Protein AF-A0A955L8D5-F1 (afdb_monomer_lite)

InterPro domains:
  IPR012548 Microtubule-associated tyrosine carboxypeptidase [PF08014] (34-236)
  IPR012548 Microtubule-associated tyrosine carboxypeptidase [PTHR31817] (25-237)

Structure (mmCIF, N/CA/C/O backbone):
data_AF-A0A955L8D5-F1
#
_entry.id   AF-A0A955L8D5-F1
#
loop_
_atom_site.group_PDB
_atom_site.id
_atom_site.type_symbol
_atom_site.label_atom_id
_atom_site.label_alt_id
_atom_site.label_comp_id
_atom_site.label_asym_id
_atom_site.label_entity_id
_atom_site.label_seq_id
_atom_site.pdbx_PDB_ins_code
_atom_site.Cartn_x
_atom_site.Cartn_y
_atom_site.Cartn_z
_atom_site.occupancy
_atom_site.B_iso_or_equiv
_atom_site.auth_seq_id
_atom_site.auth_comp_id
_atom_site.auth_asym_id
_atom_site.auth_atom_id
_atom_site.pdbx_PDB_model_num
ATOM 1 N N . MET A 1 1 ? -23.755 -0.326 21.107 1.00 51.47 1 MET A N 1
ATOM 2 C CA . MET A 1 1 ? -22.692 0.567 20.597 1.00 51.47 1 MET A CA 1
ATOM 3 C C . MET A 1 1 ? -23.188 1.268 19.348 1.00 51.47 1 MET A C 1
ATOM 5 O O . MET A 1 1 ? -23.697 0.571 18.474 1.00 51.47 1 MET A O 1
ATOM 9 N N . SER A 1 2 ? -23.117 2.599 19.272 1.00 55.75 2 SER A N 1
ATOM 10 C CA . SER A 1 2 ? -23.604 3.336 18.099 1.00 55.75 2 SER A CA 1
ATOM 11 C C . SER A 1 2 ? -22.662 3.147 16.901 1.00 55.75 2 SER A C 1
ATOM 13 O O . SER A 1 2 ? -21.457 2.950 17.061 1.00 55.75 2 SER A O 1
ATOM 15 N N . LEU A 1 3 ? -23.219 3.197 15.685 1.00 63.03 3 LEU A N 1
ATOM 16 C CA . LEU A 1 3 ? -22.464 3.254 14.419 1.00 63.03 3 LEU A CA 1
ATOM 17 C C . LEU A 1 3 ? -21.416 4.388 14.417 1.00 63.03 3 LEU A C 1
ATOM 19 O O . LEU A 1 3 ? -20.414 4.323 13.707 1.00 63.03 3 LEU A O 1
ATOM 23 N N . GLU A 1 4 ? -21.668 5.425 15.212 1.00 61.97 4 GLU A N 1
ATOM 24 C CA . GLU A 1 4 ? -20.881 6.652 15.290 1.00 61.97 4 GLU A CA 1
ATOM 25 C C . GLU A 1 4 ? -19.452 6.400 15.789 1.00 61.97 4 GLU A C 1
ATOM 27 O O . GLU A 1 4 ? -18.515 6.944 15.211 1.00 61.97 4 GLU A O 1
ATOM 32 N N . ASN A 1 5 ? -19.257 5.506 16.771 1.00 70.25 5 ASN A N 1
ATOM 33 C CA . ASN A 1 5 ? -17.920 5.197 17.303 1.00 70.25 5 ASN A CA 1
ATOM 34 C C . ASN A 1 5 ? -17.015 4.510 16.269 1.00 70.25 5 ASN A C 1
ATOM 36 O O . ASN A 1 5 ? -15.814 4.746 16.234 1.00 70.25 5 ASN A O 1
ATOM 40 N N . VAL A 1 6 ? -17.582 3.668 15.403 1.00 85.25 6 VAL A N 1
ATOM 41 C CA . VAL A 1 6 ? -16.821 3.022 14.320 1.00 85.25 6 VAL A CA 1
ATOM 42 C C . VAL A 1 6 ? -16.490 4.040 13.230 1.00 85.25 6 VAL A C 1
ATOM 44 O O . VAL A 1 6 ? -15.365 4.084 12.739 1.00 85.25 6 VAL A O 1
ATOM 47 N N . THR A 1 7 ? -17.437 4.928 12.923 1.00 86.62 7 THR A N 1
ATOM 48 C CA . THR A 1 7 ? -17.266 5.979 11.910 1.00 86.62 7 THR A CA 1
ATOM 49 C C . THR A 1 7 ? -16.129 6.945 12.269 1.00 86.62 7 THR A C 1
ATOM 51 O O . THR A 1 7 ? -15.385 7.383 11.385 1.00 86.62 7 THR A O 1
ATOM 54 N N . SER A 1 8 ? -15.940 7.260 13.559 1.00 90.56 8 SER A N 1
ATOM 55 C CA . SER A 1 8 ? -14.819 8.100 14.002 1.00 90.56 8 SER A CA 1
ATOM 56 C C . SER A 1 8 ? -13.464 7.407 13.842 1.00 90.56 8 SER A C 1
ATOM 58 O O . SER A 1 8 ? -12.510 8.048 13.397 1.00 90.56 8 SER A O 1
ATOM 60 N N . ILE A 1 9 ? -13.377 6.106 14.147 1.00 93.56 9 ILE A N 1
ATOM 61 C CA . ILE A 1 9 ? -12.150 5.313 13.950 1.00 93.56 9 ILE A CA 1
ATOM 62 C C . ILE A 1 9 ? -11.821 5.216 12.455 1.00 93.56 9 ILE A C 1
ATOM 64 O O . ILE A 1 9 ? -10.681 5.436 12.050 1.00 93.56 9 ILE A O 1
ATOM 68 N N . ASP A 1 10 ? -12.828 4.954 11.624 1.00 92.06 10 ASP A N 1
ATOM 69 C CA . ASP A 1 10 ? -12.686 4.872 10.170 1.00 92.06 10 ASP A CA 1
ATOM 70 C C . ASP A 1 10 ? -12.177 6.188 9.568 1.00 92.06 10 ASP A C 1
ATOM 72 O O . ASP A 1 10 ? -11.240 6.197 8.765 1.00 92.06 10 ASP A O 1
ATOM 76 N N . SER A 1 11 ? -12.743 7.317 10.002 1.00 90.81 11 SER A N 1
ATOM 77 C CA . SER A 1 11 ? -12.297 8.650 9.579 1.00 90.81 11 SER A CA 1
ATOM 78 C C . SER A 1 11 ? -10.850 8.916 9.999 1.00 90.81 11 SER A C 1
ATOM 80 O O . SER A 1 11 ? -10.052 9.428 9.213 1.00 90.81 11 SER A O 1
ATOM 82 N N . TYR A 1 12 ? -10.481 8.510 11.216 1.00 93.69 12 TYR A N 1
ATOM 83 C CA . TYR A 1 12 ? -9.112 8.613 11.707 1.00 93.69 12 TYR A CA 1
ATOM 84 C C . TYR A 1 12 ? -8.132 7.792 10.852 1.00 93.69 12 TYR A C 1
ATOM 86 O O . TYR A 1 12 ? -7.102 8.315 10.423 1.00 93.69 12 TYR A O 1
ATOM 94 N N . PHE A 1 13 ? -8.467 6.544 10.517 1.00 93.69 13 PHE A N 1
ATOM 95 C CA . PHE A 1 13 ? -7.635 5.699 9.652 1.00 93.69 13 PHE A CA 1
ATOM 96 C C . PHE A 1 13 ? -7.488 6.255 8.233 1.00 93.69 13 PHE A C 1
ATOM 98 O O . PHE A 1 13 ? -6.408 6.164 7.649 1.00 93.69 13 PHE A O 1
ATOM 105 N N . GLN A 1 14 ? -8.532 6.874 7.680 1.00 90.25 14 GLN A N 1
ATOM 106 C CA . GLN A 1 14 ? -8.446 7.539 6.377 1.00 90.25 14 GLN A CA 1
ATOM 107 C C . GLN A 1 14 ? -7.474 8.727 6.395 1.00 90.25 14 GLN A C 1
ATOM 109 O O . GLN A 1 14 ? -6.742 8.934 5.425 1.00 90.25 14 GLN A O 1
ATOM 114 N N . GLU A 1 15 ? -7.434 9.497 7.484 1.00 91.31 15 GLU A N 1
ATOM 115 C CA . GLU A 1 15 ? -6.456 10.577 7.650 1.00 91.31 15 GLU A CA 1
ATOM 116 C C . GLU A 1 15 ? -5.029 10.049 7.832 1.00 91.31 15 GLU A C 1
ATOM 118 O O . GLU A 1 15 ? -4.088 10.629 7.283 1.00 91.31 15 GLU A O 1
ATOM 123 N N . LEU A 1 16 ? -4.856 8.926 8.538 1.00 93.25 16 LEU A N 1
ATOM 124 C CA . LEU A 1 16 ? -3.559 8.256 8.637 1.00 93.25 16 LEU A CA 1
ATOM 125 C C . LEU A 1 16 ? -3.046 7.810 7.262 1.00 93.25 16 LEU A C 1
ATOM 127 O O . LEU A 1 16 ? -1.903 8.112 6.931 1.00 93.25 16 LEU A O 1
ATOM 131 N N . GLU A 1 17 ? -3.873 7.179 6.424 1.00 89.31 17 GLU A N 1
ATOM 132 C CA . GLU A 1 17 ? -3.464 6.725 5.080 1.00 89.31 17 GLU A CA 1
ATOM 133 C C . GLU A 1 17 ? -2.983 7.866 4.178 1.00 89.31 17 GLU A C 1
ATOM 135 O O . GLU A 1 17 ? -2.040 7.702 3.406 1.00 89.31 17 GLU A O 1
ATOM 140 N N . LYS A 1 18 ? -3.578 9.058 4.299 1.00 88.44 18 LYS A N 1
ATOM 141 C CA . LYS A 1 18 ? -3.125 10.241 3.547 1.00 88.44 18 LYS A CA 1
ATOM 142 C C . LYS A 1 18 ? -1.734 10.711 3.976 1.00 88.44 18 LYS A C 1
ATOM 144 O O . LYS A 1 18 ? -1.017 11.299 3.167 1.00 88.44 18 LYS A O 1
ATOM 149 N N . LYS A 1 19 ? -1.366 10.499 5.243 1.00 91.56 19 LYS A N 1
ATOM 150 C CA . LYS A 1 19 ? -0.100 10.965 5.833 1.00 91.56 19 LYS A CA 1
ATOM 151 C C . LYS A 1 19 ? 1.005 9.915 5.748 1.00 91.56 19 LYS A C 1
ATOM 153 O O . LYS A 1 19 ? 2.153 10.268 5.491 1.00 91.56 19 LYS A O 1
ATOM 158 N N . LEU A 1 20 ? 0.666 8.641 5.936 1.00 92.06 20 LEU A N 1
ATOM 159 C CA . LEU A 1 20 ? 1.591 7.508 5.973 1.00 92.06 20 LEU A CA 1
ATOM 160 C C . LEU A 1 20 ? 1.910 6.999 4.562 1.00 92.06 20 LEU A C 1
ATOM 162 O O . LEU A 1 20 ? 1.640 5.847 4.220 1.00 92.06 20 LEU A O 1
ATOM 166 N N . VAL A 1 21 ? 2.494 7.869 3.741 1.00 87.62 21 VAL A N 1
ATOM 167 C CA . VAL A 1 21 ? 2.887 7.572 2.359 1.00 87.62 21 VAL A CA 1
ATOM 168 C C . VAL A 1 21 ? 4.405 7.641 2.242 1.00 87.62 21 VAL A C 1
ATOM 170 O O . VAL A 1 21 ? 5.008 8.644 2.623 1.00 87.62 21 VAL A O 1
ATOM 173 N N . LEU A 1 22 ? 5.017 6.592 1.681 1.00 84.12 22 LEU A N 1
ATOM 174 C CA . LEU A 1 22 ? 6.432 6.615 1.320 1.00 84.12 22 LEU A CA 1
ATOM 175 C C . LEU A 1 22 ? 6.628 7.581 0.149 1.00 84.12 22 LEU A C 1
ATOM 177 O O . LEU A 1 22 ? 6.029 7.420 -0.916 1.00 84.12 22 LEU A O 1
ATOM 181 N N . LYS A 1 23 ? 7.442 8.611 0.363 1.00 84.69 23 LYS A N 1
ATOM 182 C CA . LYS A 1 23 ? 7.728 9.631 -0.645 1.00 84.69 23 LYS A CA 1
ATOM 183 C C . LYS A 1 23 ? 8.904 9.181 -1.511 1.00 84.69 23 LYS A C 1
ATOM 185 O O . LYS A 1 23 ? 9.871 8.620 -1.008 1.00 84.69 23 LYS A O 1
ATOM 190 N N . SER A 1 24 ? 8.829 9.441 -2.814 1.00 85.00 24 SER A N 1
ATOM 191 C CA . SER A 1 24 ? 9.943 9.180 -3.730 1.00 85.00 24 SER A CA 1
ATOM 192 C C . SER A 1 24 ? 11.119 10.121 -3.457 1.00 85.00 24 SER A C 1
ATOM 194 O O . SER A 1 24 ? 10.920 11.252 -3.012 1.00 85.00 24 SER A O 1
ATOM 196 N N . ALA A 1 25 ? 12.333 9.668 -3.779 1.00 89.56 25 ALA A N 1
ATOM 197 C CA . ALA A 1 25 ? 13.534 10.488 -3.679 1.00 89.56 25 ALA A CA 1
ATOM 198 C C . ALA A 1 25 ? 13.437 11.746 -4.561 1.00 89.56 25 ALA A C 1
ATOM 200 O O . ALA A 1 25 ? 13.064 11.675 -5.736 1.00 89.56 25 ALA A O 1
ATOM 201 N N . CYS A 1 26 ? 13.831 12.893 -4.009 1.00 90.62 26 CYS A N 1
ATOM 202 C CA . CYS A 1 26 ? 13.817 14.199 -4.668 1.00 90.62 26 CYS A CA 1
ATOM 203 C C . CYS A 1 26 ? 14.736 14.248 -5.898 1.00 90.62 26 CYS A C 1
ATOM 205 O O . CYS A 1 26 ? 14.462 14.963 -6.858 1.00 90.62 26 CYS A O 1
ATOM 207 N N . ASN A 1 27 ? 15.821 13.474 -5.875 1.00 93.69 27 ASN A N 1
ATOM 208 C CA . ASN A 1 27 ? 16.861 13.437 -6.902 1.00 93.69 27 ASN A CA 1
ATOM 209 C C . ASN A 1 27 ? 16.860 12.125 -7.714 1.00 93.69 27 ASN A C 1
ATOM 211 O O . ASN A 1 27 ? 17.858 11.793 -8.352 1.00 93.69 27 ASN A O 1
ATOM 215 N N . LEU A 1 28 ? 15.741 11.384 -7.737 1.00 90.75 28 LEU A N 1
ATOM 216 C CA . LEU A 1 28 ? 15.638 10.085 -8.419 1.00 90.75 28 LEU A CA 1
ATOM 217 C C . LEU A 1 28 ? 16.141 10.131 -9.872 1.00 90.75 28 LEU A C 1
ATOM 219 O O . LEU A 1 28 ? 16.964 9.313 -10.275 1.00 90.75 28 LEU A O 1
ATOM 223 N N . THR A 1 29 ? 15.663 11.096 -10.661 1.00 90.38 29 THR A N 1
ATOM 224 C CA . THR A 1 29 ? 16.013 11.214 -12.086 1.00 90.38 29 THR A CA 1
ATOM 225 C C . THR A 1 29 ? 17.500 11.492 -12.292 1.00 90.38 29 THR A C 1
ATOM 227 O O . THR A 1 29 ? 18.121 10.892 -13.166 1.00 90.38 29 THR A O 1
ATOM 230 N N . THR A 1 30 ? 18.085 12.385 -11.492 1.00 95.19 30 THR A N 1
ATOM 231 C CA . THR A 1 30 ? 19.495 12.768 -11.627 1.00 95.19 30 THR A CA 1
ATOM 232 C C . THR A 1 30 ? 20.425 11.635 -11.215 1.00 95.19 30 THR A C 1
ATOM 234 O O . THR A 1 30 ? 21.387 11.349 -11.922 1.00 95.19 30 THR A O 1
ATOM 237 N N . GLU A 1 31 ? 20.112 10.945 -10.118 1.00 96.00 31 GLU A N 1
ATOM 238 C CA . GLU A 1 31 ? 20.893 9.799 -9.643 1.00 96.00 31 GLU A CA 1
ATOM 239 C C . GLU A 1 31 ? 20.810 8.619 -10.610 1.00 96.00 31 GLU A C 1
ATOM 241 O O . GLU A 1 31 ? 21.818 7.976 -10.902 1.00 96.00 31 GLU A O 1
ATOM 246 N N . LYS A 1 32 ? 19.632 8.404 -11.208 1.00 93.56 32 LYS A N 1
ATOM 247 C CA . LYS A 1 32 ? 19.451 7.426 -12.280 1.00 93.56 32 LYS A CA 1
ATOM 248 C C . LYS A 1 32 ? 20.385 7.715 -13.460 1.00 93.56 32 LYS A C 1
ATOM 250 O O . LYS A 1 32 ? 21.072 6.811 -13.917 1.00 93.56 32 LYS A O 1
ATOM 255 N N . ILE A 1 33 ? 20.453 8.961 -13.936 1.00 95.62 33 ILE A N 1
ATOM 256 C CA . ILE A 1 33 ? 21.346 9.338 -15.048 1.00 95.62 33 ILE A CA 1
ATOM 257 C C . ILE A 1 33 ? 22.814 9.066 -14.692 1.00 95.62 33 ILE A C 1
ATOM 259 O O . ILE A 1 33 ? 23.528 8.469 -15.496 1.00 95.62 33 ILE A O 1
ATOM 263 N N . LYS A 1 34 ? 23.260 9.447 -13.487 1.00 96.81 34 LYS A N 1
ATOM 264 C CA . LYS A 1 34 ? 24.633 9.180 -13.023 1.00 96.81 34 LYS A CA 1
ATOM 265 C C . LYS A 1 34 ? 24.950 7.684 -13.011 1.00 96.81 34 LYS A C 1
ATOM 267 O O . LYS A 1 34 ? 25.996 7.286 -13.512 1.00 96.81 34 LYS A O 1
ATOM 272 N N . PHE A 1 35 ? 24.033 6.866 -12.495 1.00 97.00 35 PHE A N 1
ATOM 273 C CA . PHE A 1 35 ? 24.177 5.412 -12.452 1.00 97.00 35 PHE A CA 1
ATOM 274 C C . PHE A 1 35 ? 24.415 4.813 -13.842 1.00 97.00 35 PHE A C 1
ATOM 276 O O . PHE A 1 35 ? 25.419 4.132 -14.054 1.00 97.00 35 PHE A O 1
ATOM 283 N N . PHE A 1 36 ? 23.552 5.130 -14.812 1.00 94.50 36 PHE A N 1
ATOM 284 C CA . PHE A 1 36 ? 23.693 4.612 -16.177 1.00 94.50 36 PHE A CA 1
ATOM 285 C C . PHE A 1 36 ? 24.948 5.145 -16.879 1.00 94.50 36 PHE A C 1
ATOM 287 O O . PHE A 1 36 ? 25.660 4.370 -17.511 1.00 94.50 36 PHE A O 1
ATOM 294 N N . ASN A 1 37 ? 25.273 6.431 -16.717 1.00 96.94 37 ASN A N 1
ATOM 295 C CA . ASN A 1 37 ? 26.474 7.023 -17.318 1.00 96.94 37 ASN A CA 1
ATOM 296 C C . ASN A 1 37 ? 27.776 6.461 -16.729 1.00 96.94 37 ASN A C 1
ATOM 298 O O . ASN A 1 37 ? 28.811 6.495 -17.387 1.00 96.94 37 ASN A O 1
ATOM 302 N N . SER A 1 38 ? 27.733 5.939 -15.502 1.00 96.06 38 SER A N 1
ATOM 303 C CA . SER A 1 38 ? 28.881 5.305 -14.845 1.00 96.06 38 SER A CA 1
ATOM 304 C C . SER A 1 38 ? 29.119 3.852 -15.269 1.00 96.06 38 SER A C 1
ATOM 306 O O . SER A 1 38 ? 29.945 3.176 -14.657 1.00 96.06 38 SER A O 1
ATOM 308 N N . ASN A 1 39 ? 28.374 3.333 -16.253 1.00 93.62 39 ASN A N 1
ATOM 309 C CA . ASN A 1 39 ? 28.330 1.901 -16.558 1.00 93.62 39 ASN A CA 1
ATOM 310 C C . ASN A 1 39 ? 28.066 1.059 -15.298 1.00 93.62 39 ASN A C 1
ATOM 312 O O . ASN A 1 39 ? 28.730 0.052 -15.066 1.00 93.62 39 ASN A O 1
ATOM 316 N N . TYR A 1 40 ? 27.101 1.493 -14.479 1.00 93.50 40 TYR A N 1
ATOM 317 C CA . TYR A 1 40 ? 26.642 0.781 -13.279 1.00 93.50 40 TYR A CA 1
ATOM 318 C C . TYR A 1 40 ? 27.660 0.684 -12.128 1.00 93.50 40 TYR A C 1
ATOM 320 O O . TYR A 1 40 ? 27.462 -0.106 -11.210 1.00 93.50 40 TYR A O 1
ATOM 328 N N . THR A 1 41 ? 28.738 1.475 -12.146 1.00 94.94 41 THR A N 1
ATOM 329 C CA . THR A 1 41 ? 29.783 1.445 -11.100 1.00 94.94 41 THR A CA 1
ATOM 330 C C . THR A 1 41 ? 29.545 2.435 -9.959 1.00 94.94 41 THR A C 1
ATOM 332 O O . THR A 1 41 ? 30.095 2.282 -8.871 1.00 94.94 41 THR A O 1
ATOM 335 N N . TYR A 1 42 ? 28.727 3.460 -10.186 1.00 95.62 42 TYR A N 1
ATOM 336 C CA . TYR A 1 42 ? 28.348 4.442 -9.177 1.00 95.62 42 TYR A CA 1
ATOM 337 C C . TYR A 1 42 ? 27.220 3.912 -8.288 1.00 95.62 42 TYR A C 1
ATOM 339 O O . TYR A 1 42 ? 26.235 3.402 -8.807 1.00 95.62 42 TYR A O 1
ATOM 347 N N . ASN A 1 43 ? 27.303 4.097 -6.968 1.00 93.12 43 ASN A N 1
ATOM 348 C CA . ASN A 1 43 ? 26.182 3.818 -6.069 1.00 93.12 43 ASN A CA 1
ATOM 349 C C . ASN A 1 43 ? 25.304 5.079 -5.899 1.00 93.12 43 ASN A C 1
ATOM 351 O O . ASN A 1 43 ? 25.784 6.049 -5.298 1.00 93.12 43 ASN A O 1
ATOM 355 N N . PRO A 1 44 ? 24.050 5.097 -6.396 1.00 94.44 44 PRO A N 1
ATOM 356 C CA . PRO A 1 44 ? 23.140 6.239 -6.282 1.00 94.44 44 PRO A CA 1
ATOM 357 C C . PRO A 1 44 ? 23.006 6.775 -4.856 1.00 94.44 44 PRO A C 1
ATOM 359 O O . PRO A 1 44 ? 22.811 6.007 -3.917 1.00 94.44 44 PRO A O 1
ATOM 362 N N . GLN A 1 45 ? 23.048 8.096 -4.694 1.00 92.00 45 GLN A N 1
ATOM 363 C CA . GLN A 1 45 ? 22.869 8.752 -3.396 1.00 92.00 45 GLN A CA 1
ATOM 364 C C . GLN A 1 45 ? 21.528 9.483 -3.364 1.00 92.00 45 GLN A C 1
ATOM 366 O O . GLN A 1 45 ? 21.400 10.607 -3.851 1.00 92.00 45 GLN A O 1
ATOM 371 N N . PHE A 1 46 ? 20.500 8.834 -2.817 1.00 90.19 46 PHE A N 1
ATOM 372 C CA . PHE A 1 46 ? 19.139 9.369 -2.817 1.00 90.19 46 PHE A CA 1
ATOM 373 C C . PHE A 1 46 ? 18.865 10.313 -1.646 1.00 90.19 46 PHE A C 1
ATOM 375 O O . PHE A 1 46 ? 19.184 10.022 -0.497 1.00 90.19 46 PHE A O 1
ATOM 382 N N . ILE A 1 47 ? 18.192 11.421 -1.949 1.00 89.31 47 ILE A N 1
ATOM 383 C CA . ILE A 1 47 ? 17.710 12.395 -0.972 1.00 89.31 47 ILE A CA 1
ATOM 384 C C . ILE A 1 47 ? 16.203 12.220 -0.852 1.00 89.31 47 ILE A C 1
ATOM 386 O O . ILE A 1 47 ? 15.474 12.419 -1.828 1.00 89.31 47 ILE A O 1
ATOM 390 N N . TYR A 1 48 ? 15.735 11.871 0.340 1.00 87.81 48 TYR A N 1
ATOM 391 C CA . TYR A 1 48 ? 14.313 11.714 0.622 1.00 87.81 48 TYR A CA 1
ATOM 392 C C . TYR A 1 48 ? 13.766 12.946 1.343 1.00 87.81 48 TYR A C 1
ATOM 394 O O . TYR A 1 48 ? 14.458 13.527 2.176 1.00 87.81 48 TYR A O 1
ATOM 402 N N . PRO A 1 49 ? 12.536 13.374 1.024 1.00 88.56 49 PRO A N 1
ATOM 403 C CA . PRO A 1 49 ? 11.880 14.429 1.777 1.00 88.56 49 PRO A CA 1
ATOM 404 C C . PRO A 1 49 ? 11.459 13.922 3.157 1.00 88.56 49 PRO A C 1
ATOM 406 O O . PRO A 1 49 ? 11.101 12.752 3.309 1.00 88.56 49 PRO A O 1
ATOM 409 N N . GLU A 1 50 ? 11.386 14.841 4.118 1.00 87.81 50 GLU A N 1
ATOM 410 C CA . GLU A 1 50 ? 10.907 14.535 5.465 1.00 87.81 50 GLU A CA 1
ATOM 411 C C . GLU A 1 50 ? 9.523 13.854 5.440 1.00 87.81 50 GLU A C 1
ATOM 413 O O . GLU A 1 50 ? 8.621 14.257 4.673 1.00 87.81 50 GLU A O 1
ATOM 418 N N . PRO A 1 51 ? 9.319 12.820 6.272 1.00 87.00 51 PRO A N 1
ATOM 419 C CA . PRO A 1 51 ? 8.039 12.149 6.389 1.00 87.00 51 PRO A CA 1
ATOM 420 C C . PRO A 1 51 ? 6.982 13.117 6.923 1.00 87.00 51 PRO A C 1
ATOM 422 O O . PRO A 1 51 ? 7.257 14.060 7.660 1.00 87.00 51 PRO A O 1
ATOM 425 N N . THR A 1 52 ? 5.732 12.913 6.510 1.00 89.44 52 THR A N 1
ATOM 426 C CA . THR A 1 52 ? 4.634 13.769 6.970 1.00 89.44 52 THR A CA 1
ATOM 427 C C . THR A 1 52 ? 4.383 13.514 8.462 1.00 89.44 52 THR A C 1
ATOM 429 O O . THR A 1 52 ? 4.104 12.365 8.820 1.00 89.44 52 THR A O 1
ATOM 432 N N . PRO A 1 53 ? 4.421 14.545 9.330 1.00 87.31 53 PRO A N 1
ATOM 433 C CA . PRO A 1 53 ? 4.180 14.366 10.755 1.00 87.31 53 PRO A CA 1
ATOM 434 C C . PRO A 1 53 ? 2.810 13.746 11.027 1.00 87.31 53 PRO A C 1
ATOM 436 O O . PRO A 1 53 ? 1.794 14.115 10.426 1.00 87.31 53 PRO A O 1
ATOM 439 N N . CYS A 1 54 ? 2.782 12.799 11.957 1.00 88.75 54 CYS A N 1
ATOM 440 C CA . CYS A 1 54 ? 1.586 12.060 12.311 1.00 88.75 54 CYS A CA 1
ATOM 441 C C . CYS A 1 54 ? 1.553 11.802 13.817 1.00 88.75 54 CYS A C 1
ATOM 443 O O . CYS A 1 54 ? 2.593 11.573 14.427 1.00 88.75 54 CYS A O 1
ATOM 445 N N . THR A 1 55 ? 0.365 11.849 14.415 1.00 88.06 55 THR A N 1
ATOM 446 C CA . THR A 1 55 ? 0.172 11.598 15.844 1.00 88.06 55 THR A CA 1
ATOM 447 C C . THR A 1 55 ? -0.821 10.467 16.055 1.00 88.06 55 THR A C 1
ATOM 449 O O . THR A 1 55 ? -1.843 10.353 15.369 1.00 88.06 55 THR A O 1
ATOM 452 N N . PHE A 1 56 ? -0.508 9.624 17.036 1.00 91.62 56 PHE A N 1
ATOM 453 C CA . PHE A 1 56 ? -1.331 8.488 17.421 1.00 91.62 56 PHE A CA 1
ATOM 454 C C . PHE A 1 56 ? -2.065 8.805 18.716 1.00 91.62 56 PHE A C 1
ATOM 456 O O . PHE A 1 56 ? -1.444 9.092 19.737 1.00 91.62 56 PHE A O 1
ATOM 463 N N . SER A 1 57 ? -3.396 8.808 18.656 1.00 88.88 57 SER A N 1
ATOM 464 C CA . SER A 1 57 ? -4.237 9.151 19.801 1.00 88.88 57 SER A CA 1
ATOM 465 C C . SER A 1 57 ? -4.573 7.900 20.604 1.00 88.88 57 SER A C 1
ATOM 467 O O . SER A 1 57 ? -5.183 6.971 20.078 1.00 88.88 57 SER A O 1
ATOM 469 N N . SER A 1 58 ? -4.261 7.902 21.901 1.00 88.62 58 SER A N 1
ATOM 470 C CA . SER A 1 58 ? -4.661 6.826 22.822 1.00 88.62 58 SER A CA 1
ATOM 471 C C . SER A 1 58 ? -6.182 6.706 22.972 1.00 88.62 58 SER A C 1
ATOM 473 O O . SER A 1 58 ? -6.691 5.664 23.381 1.00 88.62 58 SER A O 1
ATOM 475 N N . GLN A 1 59 ? -6.935 7.749 22.601 1.00 91.81 59 GLN A N 1
ATOM 476 C CA . GLN A 1 59 ? -8.394 7.694 22.556 1.00 91.81 59 GLN A CA 1
ATOM 477 C C . GLN A 1 59 ? -8.894 6.715 21.487 1.00 91.81 59 GLN A C 1
ATOM 479 O O . GLN A 1 59 ? -9.913 6.064 21.701 1.00 91.81 59 GLN A O 1
ATOM 484 N N . ILE A 1 60 ? -8.171 6.574 20.371 1.00 94.25 60 ILE A N 1
ATOM 485 C CA . ILE A 1 60 ? -8.523 5.624 19.309 1.00 94.25 60 ILE A CA 1
ATOM 486 C C . ILE A 1 60 ? -8.387 4.191 19.820 1.00 94.25 60 ILE A C 1
ATOM 488 O O . ILE A 1 60 ? -9.293 3.394 19.606 1.00 94.25 60 ILE A O 1
ATOM 492 N N . ASP A 1 61 ? -7.327 3.878 20.572 1.00 93.00 61 ASP A N 1
ATOM 493 C CA . ASP A 1 61 ? -7.158 2.553 21.186 1.00 93.00 61 ASP A CA 1
ATOM 494 C C . ASP A 1 61 ? -8.349 2.205 22.104 1.00 93.00 61 ASP A C 1
ATOM 496 O O . ASP A 1 61 ? -8.911 1.113 22.016 1.00 93.00 61 ASP A O 1
ATOM 500 N N . LYS A 1 62 ? -8.820 3.165 22.914 1.00 92.94 62 LYS A N 1
ATOM 501 C CA . LYS A 1 62 ? -10.016 2.984 23.761 1.00 92.94 62 LYS A CA 1
ATOM 502 C C . LYS A 1 62 ? -11.294 2.786 22.945 1.00 92.94 62 LYS A C 1
ATOM 504 O O . LYS A 1 62 ? -12.126 1.959 23.306 1.00 92.94 62 LYS A O 1
ATOM 509 N N . GLN A 1 63 ? -11.468 3.539 21.858 1.00 93.88 63 GLN A N 1
ATOM 510 C CA . GLN A 1 63 ? -12.624 3.389 20.970 1.00 93.88 63 GLN A CA 1
ATOM 511 C C . GLN A 1 63 ? -12.626 2.027 20.261 1.00 93.88 63 GLN A C 1
ATOM 513 O O . GLN A 1 63 ? -13.688 1.426 20.111 1.00 93.88 63 GLN A O 1
ATOM 518 N N . ILE A 1 64 ? -11.454 1.512 19.878 1.00 94.00 64 ILE A N 1
ATOM 519 C CA . ILE A 1 64 ? -11.306 0.178 19.283 1.00 94.00 64 ILE A CA 1
ATOM 520 C C . ILE A 1 64 ? -11.697 -0.909 20.290 1.00 94.00 64 ILE A C 1
ATOM 522 O O . ILE A 1 64 ? -12.493 -1.781 19.955 1.00 94.00 64 ILE A O 1
ATOM 526 N N . GLN A 1 65 ? -11.211 -0.829 21.533 1.00 91.8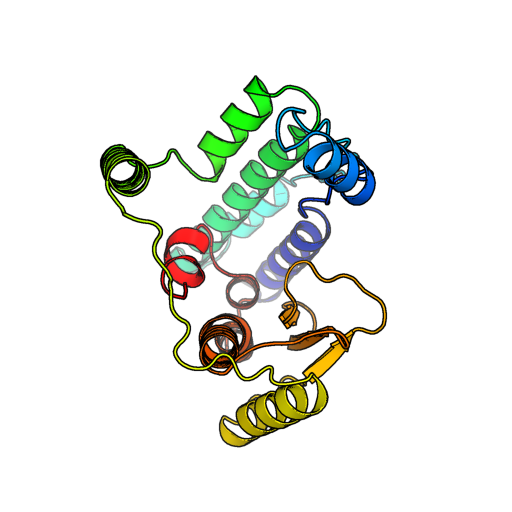8 65 GLN A N 1
ATOM 527 C CA . GLN A 1 65 ? -11.549 -1.786 22.601 1.00 91.88 65 GLN A CA 1
ATOM 528 C C . GLN A 1 65 ? -13.040 -1.820 22.936 1.00 91.88 65 GLN A C 1
ATOM 530 O O . GLN A 1 65 ? -13.548 -2.813 23.451 1.00 91.88 65 GLN A O 1
ATOM 535 N N . GLN A 1 66 ? -13.745 -0.727 22.659 1.00 92.88 66 GLN A N 1
ATOM 536 C CA . GLN A 1 66 ? -15.177 -0.653 22.858 1.00 92.88 66 GLN A CA 1
ATOM 537 C C . GLN A 1 66 ? -15.935 -1.454 21.788 1.00 92.88 66 GLN A C 1
ATOM 539 O O . GLN A 1 66 ? -17.004 -1.957 22.110 1.00 92.88 66 GLN A O 1
ATOM 544 N N . ILE A 1 67 ? -15.412 -1.641 20.566 1.00 91.25 67 ILE A N 1
ATOM 545 C CA . ILE A 1 67 ? -16.122 -2.319 19.463 1.00 91.25 67 ILE A CA 1
ATOM 546 C C . ILE A 1 67 ? -16.773 -3.627 19.942 1.00 91.25 67 ILE A C 1
ATOM 548 O O . ILE A 1 67 ? -16.103 -4.564 20.358 1.00 91.25 67 ILE A O 1
ATOM 552 N N . GLY A 1 68 ? -18.109 -3.682 19.863 1.00 88.44 68 GLY A N 1
ATOM 553 C CA . GLY A 1 68 ? -18.883 -4.761 20.486 1.00 88.44 68 GLY A CA 1
ATOM 554 C C . GLY A 1 68 ? -18.674 -6.147 19.871 1.00 88.44 68 GLY A C 1
ATOM 555 O O . GLY A 1 68 ? -18.890 -7.143 20.552 1.00 88.44 68 GLY A O 1
ATOM 556 N N . ASP A 1 69 ? -18.260 -6.218 18.604 1.00 90.56 69 ASP A N 1
ATOM 557 C CA . ASP A 1 69 ? -17.829 -7.474 17.992 1.00 90.56 69 ASP A CA 1
ATOM 558 C C . ASP A 1 69 ? -16.320 -7.662 18.242 1.00 90.56 69 ASP A C 1
ATOM 560 O O . ASP A 1 69 ? -15.518 -6.879 17.719 1.00 90.56 69 ASP A O 1
ATOM 564 N N . PRO A 1 70 ? -15.908 -8.688 19.007 1.00 90.19 70 PRO A N 1
ATOM 565 C CA . PRO A 1 70 ? -14.511 -8.874 19.390 1.00 90.19 70 PRO A CA 1
ATOM 566 C C . PRO A 1 70 ? -13.602 -9.226 18.207 1.00 90.19 70 PRO A C 1
ATOM 568 O O . PRO A 1 70 ? -12.407 -8.932 18.247 1.00 90.19 70 PRO A O 1
ATOM 571 N N . ILE A 1 71 ? -14.133 -9.846 17.150 1.00 92.56 71 ILE A N 1
ATOM 572 C CA . ILE A 1 71 ? -13.360 -10.166 15.945 1.00 92.56 71 ILE A CA 1
ATOM 573 C C . ILE A 1 71 ? -13.090 -8.876 15.179 1.00 92.56 71 ILE A C 1
ATOM 575 O O . ILE A 1 71 ? -11.946 -8.603 14.816 1.00 92.56 71 ILE A O 1
ATOM 579 N N . ILE A 1 72 ? -14.119 -8.048 14.989 1.00 91.94 72 ILE A N 1
ATOM 580 C CA . ILE A 1 72 ? -13.955 -6.742 14.343 1.00 91.94 72 ILE A CA 1
ATOM 581 C C . ILE A 1 72 ? -13.003 -5.862 15.158 1.00 91.94 72 ILE A C 1
ATOM 583 O O . ILE A 1 72 ? -12.084 -5.285 14.583 1.00 91.94 72 ILE A O 1
ATOM 587 N N . GLY A 1 73 ? -13.154 -5.817 16.485 1.00 93.69 73 GLY A N 1
ATOM 588 C CA . GLY A 1 73 ? -12.245 -5.089 17.374 1.00 93.69 73 GLY A CA 1
ATOM 589 C C . GLY A 1 73 ? -10.777 -5.462 17.150 1.00 93.69 73 GLY A C 1
ATOM 590 O O . GLY A 1 73 ? -9.949 -4.581 16.922 1.00 93.69 73 GLY A O 1
ATOM 591 N N . LYS A 1 74 ? -10.468 -6.765 17.084 1.00 94.25 74 LYS A N 1
ATOM 592 C CA . LYS A 1 74 ? -9.110 -7.263 16.793 1.00 94.25 74 LYS A CA 1
ATOM 593 C C . LYS A 1 74 ? -8.588 -6.842 15.419 1.00 94.25 74 LYS A C 1
ATOM 595 O O . LYS A 1 74 ? -7.405 -6.541 15.287 1.00 94.25 74 LYS A O 1
ATOM 600 N N . LEU A 1 75 ? -9.440 -6.808 14.392 1.00 94.06 75 LEU A N 1
ATOM 601 C CA . LEU A 1 75 ? -9.029 -6.357 13.056 1.00 94.06 75 LEU A CA 1
ATOM 602 C C . LEU A 1 75 ? -8.643 -4.871 13.054 1.00 94.06 75 LEU A C 1
ATOM 604 O O . LEU A 1 75 ? -7.639 -4.497 12.443 1.00 94.06 75 LEU A O 1
ATOM 608 N N . TYR A 1 76 ? -9.409 -4.032 13.754 1.00 95.06 76 TYR A N 1
ATOM 609 C CA . TYR A 1 76 ? -9.094 -2.610 13.912 1.00 95.06 76 TYR A CA 1
ATOM 610 C C . TYR A 1 76 ? -7.831 -2.389 14.748 1.00 95.06 76 TYR A C 1
ATOM 612 O O . TYR A 1 76 ? -6.999 -1.563 14.377 1.00 95.06 76 TYR A O 1
ATOM 620 N N . GLU A 1 77 ? -7.659 -3.142 15.835 1.00 95.25 77 GLU A N 1
ATOM 621 C CA . GLU A 1 77 ? -6.460 -3.097 16.677 1.00 95.25 77 GLU A CA 1
ATOM 622 C C . GLU A 1 77 ? -5.206 -3.448 15.870 1.00 95.25 77 GLU A C 1
ATOM 624 O O . GLU A 1 77 ? -4.250 -2.672 15.835 1.00 95.25 77 GLU A O 1
ATOM 629 N N . ALA A 1 78 ? -5.247 -4.559 15.129 1.00 95.12 78 ALA A N 1
ATOM 630 C CA . ALA A 1 78 ? -4.149 -4.975 14.266 1.00 95.12 78 ALA A CA 1
ATOM 631 C C . ALA A 1 78 ? -3.819 -3.912 13.207 1.00 95.12 78 ALA A C 1
ATOM 633 O O . ALA A 1 78 ? -2.647 -3.656 12.929 1.00 95.12 78 ALA A O 1
ATOM 634 N N . LYS A 1 79 ? -4.837 -3.263 12.625 1.00 94.62 79 LYS A N 1
ATOM 635 C CA . LYS A 1 79 ? -4.628 -2.197 11.636 1.00 94.62 79 LYS A CA 1
ATOM 636 C C . LYS A 1 79 ? -4.018 -0.942 12.256 1.00 94.62 79 LYS A C 1
ATOM 638 O O . LYS A 1 79 ? -3.148 -0.322 11.648 1.00 94.62 79 LYS A O 1
ATOM 643 N N . HIS A 1 80 ? -4.448 -0.570 13.458 1.00 95.44 80 HIS A N 1
ATOM 644 C CA . HIS A 1 80 ? -3.881 0.573 14.164 1.00 95.44 80 HIS A CA 1
ATOM 645 C C . HIS A 1 80 ? -2.404 0.344 14.498 1.00 95.44 80 HIS A C 1
ATOM 647 O O . HIS A 1 80 ? -1.581 1.238 14.293 1.00 95.44 80 HIS A O 1
ATOM 653 N N . GLU A 1 81 ? -2.062 -0.861 14.954 1.00 94.50 81 GLU A N 1
ATOM 654 C CA . GLU A 1 81 ? -0.682 -1.241 15.248 1.00 94.50 81 GLU A CA 1
ATOM 655 C C . GLU A 1 81 ? 0.187 -1.269 13.981 1.00 94.50 81 GLU A C 1
ATOM 657 O O . GLU A 1 81 ? 1.293 -0.730 13.984 1.00 94.50 81 GLU A O 1
ATOM 662 N N . GLU A 1 82 ? -0.340 -1.772 12.859 1.00 93.88 82 GLU A N 1
ATOM 663 C CA . GLU A 1 82 ? 0.329 -1.670 11.554 1.00 93.88 82 GLU A CA 1
ATOM 664 C C . GLU A 1 82 ? 0.648 -0.208 11.200 1.00 93.88 82 GLU A C 1
ATOM 666 O O . GLU A 1 82 ? 1.769 0.095 10.797 1.00 93.88 82 GLU A O 1
ATOM 671 N N . TYR A 1 83 ? -0.288 0.730 11.385 1.00 95.12 83 TYR A N 1
ATOM 672 C CA . TYR A 1 83 ? -0.014 2.146 11.119 1.00 95.12 83 TYR A CA 1
ATOM 673 C C . TYR A 1 83 ? 1.040 2.744 12.052 1.00 95.12 83 TYR A C 1
ATOM 675 O O . TYR A 1 83 ? 1.866 3.535 11.589 1.00 95.12 83 TYR A O 1
ATOM 683 N N . LYS A 1 84 ? 1.053 2.366 13.336 1.00 94.69 84 LYS A N 1
ATOM 684 C CA . LYS A 1 84 ? 2.093 2.790 14.288 1.00 94.69 84 LYS A CA 1
ATOM 685 C C . LYS A 1 84 ? 3.474 2.313 13.830 1.00 94.69 84 LYS A C 1
ATOM 687 O O . LYS A 1 84 ? 4.426 3.095 13.836 1.00 94.69 84 LYS A O 1
ATOM 692 N N . GLN A 1 85 ? 3.586 1.064 13.380 1.00 93.69 85 GLN A N 1
ATOM 693 C CA . GLN A 1 85 ? 4.836 0.507 12.852 1.00 93.69 85 GLN A CA 1
ATOM 694 C C . GLN A 1 85 ? 5.236 1.158 11.524 1.00 93.69 85 GLN A C 1
ATOM 696 O O . GLN A 1 85 ? 6.377 1.592 11.374 1.00 93.69 85 GLN A O 1
ATOM 701 N N . LYS A 1 86 ? 4.281 1.343 10.604 1.00 93.69 86 LYS A N 1
ATOM 702 C CA . LYS A 1 86 ? 4.488 2.060 9.339 1.00 93.69 86 LYS A CA 1
ATOM 703 C C . LYS A 1 86 ? 4.998 3.477 9.578 1.00 93.69 86 LYS A C 1
ATOM 705 O O . LYS A 1 86 ? 5.883 3.932 8.864 1.00 93.69 86 LYS A O 1
ATOM 710 N N . HIS A 1 87 ? 4.472 4.178 10.583 1.00 94.31 87 HIS A N 1
ATOM 711 C CA . HIS A 1 87 ? 4.966 5.501 10.951 1.00 94.31 87 HIS A CA 1
ATOM 712 C C . HIS A 1 87 ? 6.428 5.460 11.392 1.00 94.31 87 HIS A C 1
ATOM 714 O O . HIS A 1 87 ? 7.214 6.242 10.873 1.00 94.31 87 HIS A O 1
ATOM 720 N N . LYS A 1 88 ? 6.814 4.535 12.282 1.00 93.12 88 LYS A N 1
ATOM 721 C CA . LYS A 1 88 ? 8.217 4.376 12.709 1.00 93.12 88 LYS A CA 1
ATOM 722 C C . LYS A 1 88 ? 9.140 4.082 11.526 1.00 93.12 88 LYS A C 1
ATOM 724 O O . LYS A 1 88 ? 10.180 4.719 11.397 1.00 93.12 88 LYS A O 1
ATOM 729 N N . PHE A 1 89 ? 8.719 3.187 10.632 1.00 93.12 89 PHE A N 1
ATOM 730 C CA . PHE A 1 89 ? 9.435 2.887 9.395 1.00 93.12 89 PHE A CA 1
ATOM 731 C C . PHE A 1 89 ? 9.618 4.129 8.518 1.00 93.12 89 PHE A C 1
ATOM 733 O O . PHE A 1 89 ? 10.743 4.482 8.177 1.00 93.12 89 PHE A O 1
ATOM 740 N N . LEU A 1 90 ? 8.547 4.861 8.216 1.00 92.25 90 LEU A N 1
ATOM 741 C CA . LEU A 1 90 ? 8.645 6.081 7.411 1.00 92.25 90 LEU A CA 1
ATOM 742 C C . LEU A 1 90 ? 9.503 7.159 8.090 1.00 92.25 90 LEU A C 1
ATOM 744 O O . LEU A 1 90 ? 10.272 7.830 7.410 1.00 92.25 90 LEU A O 1
ATOM 748 N N . SER A 1 91 ? 9.412 7.286 9.414 1.00 90.88 91 SER A N 1
ATOM 749 C CA . SER A 1 91 ? 10.208 8.216 10.224 1.00 90.88 91 SER A CA 1
ATOM 750 C C . SER A 1 91 ? 11.699 7.881 10.264 1.00 90.88 91 SER A C 1
ATOM 752 O O . SER A 1 91 ? 12.495 8.749 10.600 1.00 90.88 91 SER A O 1
ATOM 754 N N . SER A 1 92 ? 12.093 6.651 9.923 1.00 90.69 92 SER A N 1
ATOM 755 C CA . SER A 1 92 ? 13.505 6.252 9.823 1.00 90.69 92 SER A CA 1
ATOM 756 C C . SER A 1 92 ? 14.148 6.591 8.471 1.00 90.69 92 SER A C 1
ATOM 758 O O . SER A 1 92 ? 15.373 6.556 8.345 1.00 90.69 92 SER A O 1
ATOM 760 N N . SER A 1 93 ? 13.340 6.941 7.463 1.00 86.31 93 SER A N 1
ATOM 761 C CA . SER A 1 93 ? 13.816 7.282 6.120 1.00 86.31 93 SER A CA 1
ATOM 762 C C . SER A 1 93 ? 14.697 8.530 6.154 1.00 86.31 93 SER A C 1
ATOM 764 O O . SER A 1 93 ? 14.235 9.596 6.540 1.00 86.31 93 SER A O 1
ATOM 766 N N . GLY A 1 94 ? 15.942 8.411 5.688 1.00 76.75 94 GLY A N 1
ATOM 767 C CA . GLY A 1 94 ? 16.889 9.531 5.614 1.00 76.75 94 GLY A CA 1
ATOM 768 C C . GLY A 1 94 ? 17.724 9.776 6.878 1.00 76.75 94 GLY A C 1
ATOM 769 O O . GLY A 1 94 ? 18.612 10.618 6.829 1.00 76.75 94 GLY A O 1
ATOM 770 N N . ASN A 1 95 ? 17.501 9.026 7.968 1.00 76.50 95 ASN A N 1
ATOM 771 C CA . ASN A 1 95 ? 18.278 9.164 9.208 1.00 76.50 95 ASN A CA 1
ATOM 772 C C . ASN A 1 95 ? 19.581 8.350 9.174 1.00 76.50 95 ASN A C 1
ATOM 774 O O . ASN A 1 95 ? 20.674 8.909 9.173 1.00 76.50 95 ASN A O 1
ATOM 778 N N . SER A 1 96 ? 19.471 7.019 9.157 1.00 83.94 96 SER A N 1
ATOM 779 C CA . SER A 1 96 ? 20.602 6.098 9.016 1.00 83.94 96 SER A CA 1
ATOM 780 C C . SER A 1 96 ? 20.157 4.808 8.329 1.00 83.94 96 SER A C 1
ATOM 782 O O . SER A 1 96 ? 19.010 4.378 8.470 1.00 83.94 96 SER A O 1
ATOM 784 N N . GLU A 1 97 ? 21.071 4.182 7.585 1.00 85.44 97 GLU A N 1
ATOM 785 C CA . GLU A 1 97 ? 20.833 2.892 6.923 1.00 85.44 97 GLU A CA 1
ATOM 786 C C . GLU A 1 97 ? 20.448 1.801 7.930 1.00 85.44 97 GLU A C 1
ATOM 788 O O . GLU A 1 97 ? 19.518 1.030 7.691 1.00 85.44 97 GLU A O 1
ATOM 793 N N . GLU A 1 98 ? 21.124 1.770 9.080 1.00 90.69 98 GLU A N 1
ATOM 794 C CA . GLU A 1 98 ? 20.885 0.791 10.139 1.00 90.69 98 GLU A CA 1
ATOM 795 C C . GLU A 1 98 ? 19.470 0.910 10.722 1.00 90.69 98 GLU A C 1
ATOM 797 O O . GLU A 1 98 ? 18.747 -0.086 10.796 1.00 90.69 98 GLU A O 1
ATOM 802 N N . GLU A 1 99 ? 19.035 2.120 11.093 1.00 90.94 99 GLU A N 1
ATOM 803 C CA . GLU A 1 99 ? 17.708 2.312 11.687 1.00 90.94 99 GLU A CA 1
ATOM 804 C C . GLU A 1 99 ? 16.607 2.083 10.647 1.00 90.94 99 GLU A C 1
ATOM 806 O O . GLU A 1 99 ? 15.599 1.446 10.958 1.00 90.94 99 GLU A O 1
ATOM 811 N N . PHE A 1 100 ? 16.818 2.508 9.396 1.00 90.69 100 PHE A N 1
ATOM 812 C CA . PHE A 1 100 ? 15.888 2.212 8.307 1.00 90.69 100 PHE A CA 1
ATOM 813 C C . PHE A 1 100 ? 15.739 0.708 8.077 1.00 90.69 100 PHE A C 1
ATOM 815 O O . PHE A 1 100 ? 14.622 0.191 8.014 1.00 90.69 100 PHE A O 1
ATOM 822 N N . THR A 1 101 ? 16.857 -0.016 8.021 1.00 91.62 101 THR A N 1
ATOM 823 C CA . THR A 1 101 ? 16.871 -1.474 7.845 1.00 91.62 101 THR A CA 1
ATOM 824 C C . THR A 1 101 ? 16.179 -2.175 9.008 1.00 91.62 101 THR A C 1
ATOM 826 O O . THR A 1 101 ? 15.341 -3.054 8.801 1.00 91.62 101 THR A O 1
ATOM 829 N N . LYS A 1 102 ? 16.459 -1.751 10.241 1.00 94.06 102 LYS A N 1
ATOM 830 C CA . LYS A 1 102 ? 15.823 -2.287 11.445 1.00 94.06 102 LYS A CA 1
ATOM 831 C C . LYS A 1 102 ? 14.311 -2.074 11.438 1.00 94.06 102 LYS A C 1
ATOM 833 O O . LYS A 1 102 ? 13.573 -3.030 11.670 1.00 94.06 102 LYS A O 1
ATOM 838 N N . GLN A 1 103 ? 13.831 -0.862 11.151 1.00 94.31 103 GLN A N 1
ATOM 839 C CA . GLN A 1 103 ? 12.389 -0.600 11.092 1.00 94.31 103 GLN A CA 1
ATOM 840 C C . GLN A 1 103 ? 11.721 -1.298 9.902 1.00 94.31 103 GLN A C 1
ATOM 842 O O . GLN A 1 103 ? 10.588 -1.757 10.031 1.00 94.31 103 GLN A O 1
ATOM 847 N N . SER A 1 104 ? 12.425 -1.440 8.775 1.00 92.38 104 SER A N 1
ATOM 848 C CA . SER A 1 104 ? 11.965 -2.223 7.623 1.00 92.38 104 SER A CA 1
ATOM 849 C C . SER A 1 104 ? 11.727 -3.682 8.012 1.00 92.38 104 SER A C 1
ATOM 851 O O . SER A 1 104 ? 10.646 -4.211 7.776 1.00 92.38 104 SER A O 1
ATOM 853 N N . ILE A 1 105 ? 12.681 -4.307 8.710 1.00 92.19 105 ILE A N 1
ATOM 854 C CA . ILE A 1 105 ? 12.551 -5.685 9.202 1.00 92.19 105 ILE A CA 1
ATOM 855 C C . ILE A 1 105 ? 11.415 -5.815 10.219 1.00 92.19 105 ILE A C 1
ATOM 857 O O . ILE A 1 105 ? 10.675 -6.794 10.185 1.00 92.19 105 ILE A O 1
ATOM 861 N N . LEU A 1 106 ? 11.256 -4.847 11.126 1.00 91.88 106 LEU A N 1
ATOM 862 C CA . LEU A 1 106 ? 10.157 -4.870 12.096 1.00 91.88 106 LEU A CA 1
ATOM 863 C C . LEU A 1 106 ? 8.785 -4.770 11.419 1.00 91.88 106 LEU A C 1
ATOM 865 O O . LEU A 1 106 ? 7.831 -5.370 11.907 1.00 91.88 106 LEU A O 1
ATOM 869 N N . PHE A 1 107 ? 8.686 -4.025 10.315 1.00 90.88 107 PHE A N 1
ATOM 870 C CA . PHE A 1 107 ? 7.425 -3.791 9.620 1.00 90.88 107 PHE A CA 1
ATOM 871 C C . PHE A 1 107 ? 7.090 -4.866 8.572 1.00 90.88 107 PHE A C 1
ATOM 873 O O . PHE A 1 107 ? 5.962 -5.353 8.536 1.00 90.88 107 PHE A O 1
ATOM 880 N N . PHE A 1 108 ? 8.053 -5.252 7.731 1.00 87.50 108 PHE A N 1
ATOM 881 C CA . PHE A 1 108 ? 7.864 -6.212 6.634 1.00 87.50 108 PHE A CA 1
ATOM 882 C C . PHE A 1 108 ? 8.285 -7.645 6.984 1.00 87.50 108 PHE A C 1
ATOM 884 O O . PHE A 1 108 ? 7.871 -8.580 6.304 1.00 87.50 108 PHE A O 1
ATOM 891 N N . GLY A 1 109 ? 9.083 -7.833 8.035 1.00 88.12 109 GLY A N 1
ATOM 892 C CA . GLY A 1 109 ? 9.758 -9.097 8.321 1.00 88.12 109 GLY A CA 1
ATOM 893 C C . GLY A 1 109 ? 11.106 -9.221 7.605 1.00 88.12 109 GLY A C 1
ATOM 894 O O . GLY A 1 109 ? 11.534 -8.337 6.860 1.00 88.12 109 GLY A O 1
ATOM 895 N N . LYS A 1 110 ? 11.806 -10.331 7.860 1.00 86.56 110 LYS A N 1
ATOM 896 C CA . LYS A 1 110 ? 13.010 -10.706 7.107 1.00 86.56 110 LYS A CA 1
ATOM 897 C C . LYS A 1 110 ? 12.623 -11.604 5.930 1.00 86.56 110 LYS A C 1
ATOM 899 O O . LYS A 1 110 ? 11.684 -12.386 6.078 1.00 86.56 110 LYS A O 1
ATOM 904 N N . PRO A 1 111 ? 13.363 -11.557 4.810 1.00 83.38 111 PRO A N 1
ATOM 905 C CA . PRO A 1 111 ? 13.291 -12.610 3.805 1.00 83.38 111 PRO A CA 1
ATOM 906 C C . PRO A 1 111 ? 13.547 -13.976 4.451 1.00 83.38 111 PRO A C 1
ATOM 908 O O . PRO A 1 111 ? 14.425 -14.101 5.307 1.00 83.38 111 PRO A O 1
ATOM 911 N N . GLU A 1 112 ? 12.789 -14.992 4.048 1.00 86.88 112 GLU A N 1
ATOM 912 C CA . GLU A 1 112 ? 13.014 -16.359 4.513 1.00 86.88 112 GLU A CA 1
ATOM 913 C C . GLU A 1 112 ? 14.332 -16.905 3.952 1.00 86.88 112 GLU A C 1
ATOM 915 O O . GLU A 1 112 ? 14.645 -16.701 2.778 1.00 86.88 112 GLU A O 1
ATOM 920 N N . GLU A 1 113 ? 15.094 -17.643 4.765 1.00 89.31 113 GLU A N 1
ATOM 921 C CA . GLU A 1 113 ? 16.381 -18.218 4.343 1.00 89.31 113 GLU A CA 1
ATOM 922 C C . GLU A 1 113 ? 16.236 -19.127 3.118 1.00 89.31 113 GLU A C 1
ATOM 924 O O . GLU A 1 113 ? 17.074 -19.101 2.220 1.00 89.31 113 GLU A O 1
ATOM 929 N N . PHE A 1 114 ? 15.135 -19.881 3.038 1.00 88.44 114 PHE A N 1
ATOM 930 C CA . PHE A 1 114 ? 14.826 -20.710 1.877 1.00 88.44 114 PHE A CA 1
ATOM 931 C C . PHE A 1 114 ? 14.628 -19.870 0.608 1.00 88.44 114 PHE A C 1
ATOM 933 O O . PHE A 1 114 ? 15.217 -20.171 -0.429 1.00 88.44 114 PHE A O 1
ATOM 940 N N . ALA A 1 115 ? 13.852 -18.784 0.689 1.00 85.81 115 ALA A N 1
ATOM 941 C CA . ALA A 1 115 ? 13.652 -17.873 -0.435 1.00 85.81 115 ALA A CA 1
ATOM 942 C C . ALA A 1 115 ? 14.972 -17.213 -0.867 1.00 85.81 115 ALA A C 1
ATOM 944 O O . ALA A 1 115 ? 15.227 -17.074 -2.063 1.00 85.81 115 ALA A O 1
ATOM 945 N N . LEU A 1 116 ? 15.837 -16.871 0.096 1.00 87.38 116 LEU A N 1
ATOM 946 C CA . LEU A 1 116 ? 17.172 -16.337 -0.168 1.00 87.38 116 LEU A CA 1
ATOM 947 C C . LEU A 1 116 ? 18.044 -17.361 -0.912 1.00 87.38 116 LEU A C 1
ATOM 949 O O . LEU A 1 116 ? 18.653 -17.023 -1.924 1.00 87.38 116 LEU A O 1
ATOM 953 N N . ALA A 1 117 ? 18.068 -18.616 -0.459 1.00 87.75 117 ALA A N 1
ATOM 954 C CA . ALA A 1 117 ? 18.831 -19.688 -1.097 1.00 87.75 117 ALA A CA 1
ATOM 955 C C . ALA A 1 117 ? 18.377 -19.937 -2.544 1.00 87.75 117 ALA A C 1
ATOM 957 O O . ALA A 1 117 ? 19.210 -20.029 -3.446 1.00 87.75 117 ALA A O 1
ATOM 958 N N . ILE A 1 118 ? 17.061 -19.967 -2.784 1.00 86.19 118 ILE A N 1
ATOM 959 C CA . ILE A 1 118 ? 16.498 -20.074 -4.135 1.00 86.19 118 ILE A CA 1
ATOM 960 C C . ILE A 1 118 ? 16.897 -18.865 -4.988 1.00 86.19 118 ILE A C 1
ATOM 962 O O . ILE A 1 118 ? 17.332 -19.045 -6.123 1.00 86.19 118 ILE A O 1
ATOM 966 N N . ALA A 1 119 ? 16.808 -17.643 -4.456 1.00 85.69 119 ALA A N 1
ATOM 967 C CA . ALA A 1 119 ? 17.208 -16.436 -5.176 1.00 85.69 119 ALA A CA 1
ATOM 968 C C . ALA A 1 119 ? 18.701 -16.450 -5.555 1.00 85.69 119 ALA A C 1
ATOM 970 O O . ALA A 1 119 ? 19.039 -16.115 -6.689 1.00 85.69 119 ALA A O 1
ATOM 971 N N . HIS A 1 120 ? 19.588 -16.892 -4.657 1.00 86.44 120 HIS A N 1
ATOM 972 C CA . HIS A 1 120 ? 21.011 -17.081 -4.964 1.00 86.44 120 HIS A CA 1
ATOM 973 C C . HIS A 1 120 ? 21.215 -18.111 -6.072 1.00 86.44 120 HIS A C 1
ATOM 975 O O . HIS A 1 120 ? 21.899 -17.828 -7.054 1.00 86.44 120 HIS A O 1
ATOM 981 N N . GLN A 1 121 ? 20.556 -19.268 -5.967 1.00 86.19 121 GLN A N 1
ATOM 982 C CA . GLN A 1 121 ? 20.647 -20.312 -6.981 1.00 86.19 121 GLN A CA 1
ATOM 983 C C . GLN A 1 121 ? 20.164 -19.815 -8.351 1.00 86.19 121 GLN A C 1
ATOM 985 O O . GLN A 1 121 ? 20.796 -20.116 -9.363 1.00 86.19 121 GLN A O 1
ATOM 990 N N . ILE A 1 122 ? 19.078 -19.037 -8.379 1.00 83.38 122 ILE A N 1
ATOM 991 C CA . ILE A 1 122 ? 18.546 -18.369 -9.571 1.00 83.38 122 ILE A CA 1
ATOM 992 C C . ILE A 1 122 ? 19.602 -17.427 -10.159 1.00 83.38 122 ILE A C 1
ATOM 994 O O . ILE A 1 122 ? 19.918 -17.537 -11.340 1.00 83.38 122 ILE A O 1
ATOM 998 N N . CYS A 1 123 ? 20.175 -16.533 -9.354 1.00 82.00 123 CYS A N 1
ATOM 999 C CA . CYS A 1 123 ? 21.160 -15.551 -9.814 1.00 82.00 123 CYS A CA 1
ATOM 1000 C C . CYS A 1 123 ? 22.457 -16.185 -10.340 1.00 82.00 123 CYS A C 1
ATOM 1002 O O . CYS A 1 123 ? 23.035 -15.671 -11.294 1.00 82.00 123 CYS A O 1
ATOM 1004 N N . GLU A 1 124 ? 22.918 -17.277 -9.729 1.00 85.62 124 GLU A N 1
ATOM 1005 C CA . GLU A 1 124 ? 24.175 -17.940 -10.095 1.00 85.62 124 GLU A 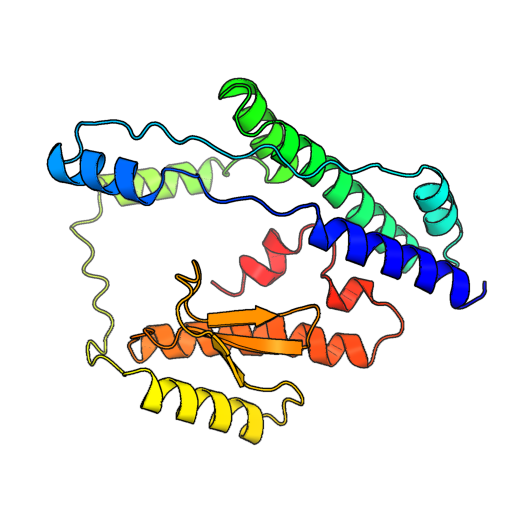CA 1
ATOM 1006 C C . GLU A 1 124 ? 24.030 -18.881 -11.295 1.00 85.62 124 GLU A C 1
ATOM 1008 O O . GLU A 1 124 ? 24.946 -18.981 -12.109 1.00 85.62 124 GLU A O 1
ATOM 1013 N N . ASN A 1 125 ? 22.896 -19.584 -11.407 1.00 80.12 125 ASN A N 1
ATOM 1014 C CA . ASN A 1 125 ? 22.774 -20.733 -12.310 1.00 80.12 125 ASN A CA 1
ATOM 1015 C C . ASN A 1 125 ? 21.828 -20.520 -13.489 1.00 80.12 125 ASN A C 1
ATOM 1017 O O . ASN A 1 125 ? 21.833 -21.339 -14.411 1.00 80.12 125 ASN A O 1
ATOM 1021 N N . LEU A 1 126 ? 20.993 -19.476 -13.494 1.00 65.06 126 LEU A N 1
ATOM 1022 C CA . LEU A 1 126 ? 20.122 -19.261 -14.642 1.00 65.06 126 LEU A CA 1
ATOM 1023 C C . LEU A 1 126 ? 20.911 -18.640 -15.801 1.00 65.06 126 LEU A C 1
ATOM 1025 O O . LEU A 1 126 ? 21.434 -17.531 -15.656 1.00 65.06 126 LEU A O 1
ATOM 1029 N N . PRO A 1 127 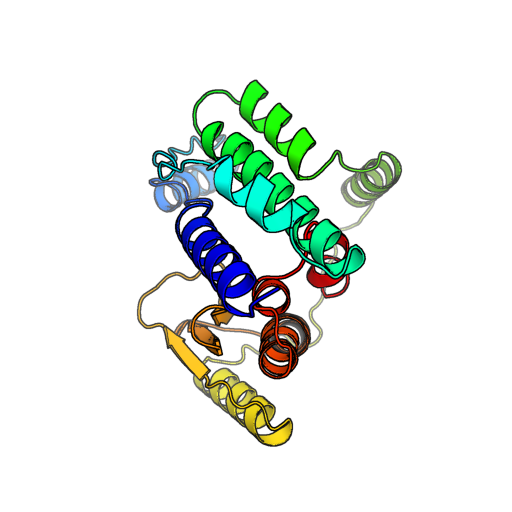? 20.953 -19.286 -16.988 1.00 65.38 127 PRO A N 1
ATOM 1030 C CA . PRO A 1 127 ? 21.312 -18.563 -18.204 1.00 65.38 127 PRO A CA 1
ATOM 1031 C C . PRO A 1 127 ? 20.361 -17.371 -18.338 1.00 65.38 127 PRO A C 1
ATOM 1033 O O . PRO A 1 127 ? 19.235 -17.467 -17.850 1.00 65.38 127 PRO A O 1
ATOM 1036 N N . GLN A 1 128 ? 20.790 -16.271 -18.981 1.00 59.69 128 GLN A N 1
ATOM 1037 C CA . GLN A 1 128 ? 19.944 -15.087 -19.198 1.00 59.69 128 GLN A CA 1
ATOM 1038 C C . GLN A 1 128 ? 18.526 -15.525 -19.578 1.00 59.69 128 GLN A C 1
ATOM 1040 O O . GLN A 1 128 ? 18.277 -15.954 -20.707 1.00 59.69 128 GLN A O 1
ATOM 1045 N N . LEU A 1 129 ? 17.605 -15.466 -18.611 1.00 52.78 129 LEU A N 1
ATOM 1046 C CA . LEU A 1 129 ? 16.229 -15.839 -18.851 1.00 52.78 129 LEU A CA 1
ATOM 1047 C C . LEU A 1 129 ? 15.671 -14.748 -19.743 1.00 52.78 129 LEU A C 1
ATOM 1049 O O . LEU A 1 129 ? 15.309 -13.659 -19.299 1.00 52.78 129 LEU A O 1
ATOM 1053 N N . HIS A 1 130 ? 15.582 -15.047 -21.032 1.00 51.03 130 HIS A N 1
ATOM 1054 C CA . HIS A 1 130 ? 14.599 -14.394 -21.858 1.00 51.03 13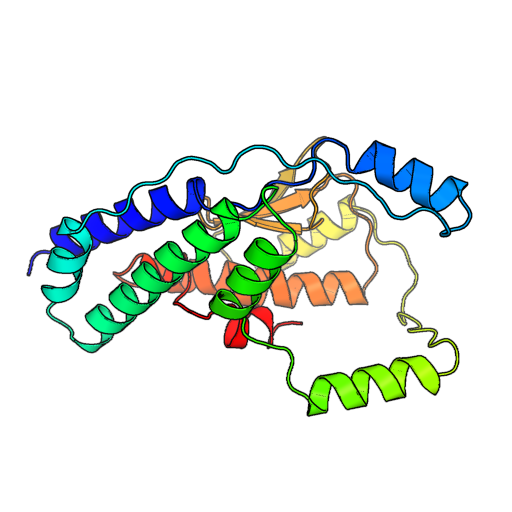0 HIS A CA 1
ATOM 1055 C C . HIS A 1 130 ? 13.243 -14.884 -21.359 1.00 51.03 130 HIS A C 1
ATOM 1057 O O . HIS A 1 130 ? 12.710 -15.875 -21.855 1.00 51.03 130 HIS A O 1
ATOM 1063 N N . PHE A 1 131 ? 12.682 -14.175 -20.375 1.00 53.00 131 PHE A N 1
ATOM 1064 C CA . PHE A 1 131 ? 11.243 -14.152 -20.145 1.00 53.00 131 PHE A CA 1
ATOM 1065 C C . PHE A 1 131 ? 10.624 -13.578 -21.416 1.00 53.00 131 PHE A C 1
ATOM 1067 O O . PHE A 1 131 ? 10.373 -12.380 -21.547 1.00 53.00 131 PHE A O 1
ATOM 1074 N N . GLY A 1 132 ? 10.515 -14.423 -22.437 1.00 49.62 132 GLY A N 1
ATOM 1075 C CA . GLY A 1 132 ? 9.898 -14.079 -23.693 1.00 49.62 132 GLY A CA 1
ATOM 1076 C C . GLY A 1 132 ? 8.427 -13.904 -23.402 1.00 49.62 132 GLY A C 1
ATOM 1077 O O . GLY A 1 132 ? 7.677 -14.869 -23.521 1.00 49.62 132 GLY A O 1
ATOM 1078 N N . ARG A 1 133 ? 8.022 -12.689 -23.009 1.00 56.34 133 ARG A N 1
ATOM 1079 C CA . ARG A 1 133 ? 6.622 -12.280 -23.094 1.00 56.34 133 ARG A CA 1
ATOM 1080 C C . ARG A 1 133 ? 6.148 -12.710 -24.473 1.00 56.34 133 ARG A C 1
ATOM 1082 O O . ARG A 1 133 ? 6.782 -12.372 -25.485 1.00 56.34 133 ARG A O 1
ATOM 1089 N N . LYS A 1 134 ? 5.133 -13.575 -24.502 1.00 56.53 134 LYS A N 1
ATOM 1090 C CA . LYS A 1 134 ? 4.770 -14.322 -25.720 1.00 56.53 134 LYS A CA 1
ATOM 1091 C C . LYS A 1 134 ? 4.300 -13.364 -26.805 1.00 56.53 134 LYS A C 1
ATOM 1093 O O . LYS A 1 134 ? 4.410 -13.658 -27.993 1.00 56.53 134 LYS A O 1
ATOM 1098 N N . ASN A 1 135 ? 3.832 -12.193 -26.382 1.00 57.31 135 ASN A N 1
ATOM 1099 C CA . ASN A 1 135 ? 3.404 -11.113 -27.235 1.00 57.31 135 ASN A CA 1
ATOM 1100 C C . ASN A 1 135 ? 4.258 -9.870 -26.966 1.00 57.31 135 ASN A C 1
ATOM 1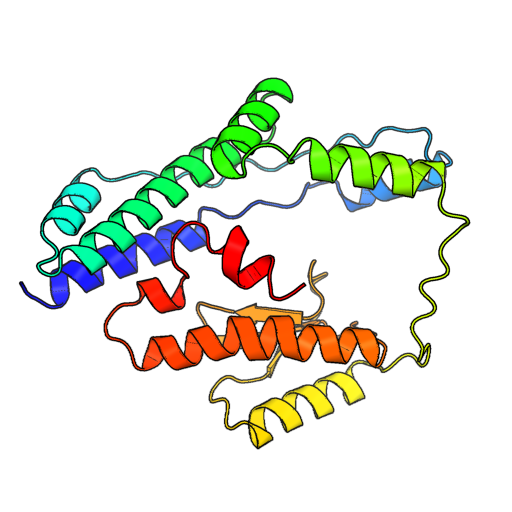102 O O . ASN A 1 135 ? 4.152 -9.261 -25.914 1.00 57.31 135 ASN A O 1
ATOM 1106 N N . LYS A 1 136 ? 5.105 -9.472 -27.920 1.00 61.28 136 LYS A N 1
ATOM 1107 C CA . LYS A 1 136 ? 5.887 -8.218 -27.841 1.00 61.28 136 LYS A CA 1
ATOM 1108 C C . LYS A 1 136 ? 5.184 -7.042 -28.525 1.00 61.28 136 LYS A C 1
ATOM 1110 O O . LYS A 1 136 ? 5.779 -5.982 -28.724 1.00 61.28 136 LYS A O 1
ATOM 1115 N N . ALA A 1 137 ? 3.946 -7.241 -28.978 1.00 70.12 137 ALA A N 1
ATOM 1116 C CA . ALA A 1 137 ? 3.200 -6.202 -29.663 1.00 70.12 137 ALA A CA 1
ATOM 1117 C C . ALA A 1 137 ? 2.813 -5.105 -28.664 1.00 70.12 137 ALA A C 1
ATOM 1119 O O . ALA A 1 137 ? 1.937 -5.290 -27.826 1.00 70.12 137 ALA A O 1
ATOM 1120 N N . ASN A 1 138 ? 3.454 -3.944 -28.795 1.00 81.56 138 ASN A N 1
ATOM 1121 C CA . ASN A 1 138 ? 3.155 -2.775 -27.977 1.00 81.56 138 ASN A CA 1
ATOM 1122 C C . ASN A 1 138 ? 1.709 -2.308 -28.194 1.00 81.56 138 ASN A C 1
ATOM 1124 O O . ASN A 1 138 ? 1.362 -1.704 -29.216 1.00 81.56 138 ASN A O 1
ATOM 1128 N N . ILE A 1 139 ? 0.873 -2.520 -27.187 1.00 86.88 139 ILE A N 1
ATOM 1129 C CA . ILE A 1 139 ? -0.474 -1.982 -27.095 1.00 86.88 139 ILE A CA 1
ATOM 1130 C C . ILE A 1 139 ? -0.359 -0.547 -26.586 1.00 86.88 139 ILE A C 1
ATOM 1132 O O . ILE A 1 139 ? 0.156 -0.269 -25.506 1.00 86.88 139 ILE A O 1
ATOM 1136 N N . ARG A 1 140 ? -0.849 0.409 -27.376 1.00 88.81 140 ARG A N 1
ATOM 1137 C CA . ARG A 1 140 ? -0.832 1.826 -26.988 1.00 88.81 140 ARG A CA 1
ATOM 1138 C C . ARG A 1 140 ? -2.016 2.175 -26.091 1.00 88.81 140 ARG A C 1
ATOM 1140 O O . ARG A 1 140 ? -3.105 1.612 -26.229 1.00 88.81 140 ARG A O 1
ATOM 1147 N N . PHE A 1 141 ? -1.836 3.215 -25.278 1.00 88.94 141 PHE A N 1
ATOM 1148 C CA . PHE A 1 141 ? -2.826 3.782 -24.356 1.00 88.94 141 PHE A CA 1
ATOM 1149 C C . PHE A 1 141 ? -4.283 3.777 -24.850 1.00 88.94 141 PHE A C 1
ATOM 1151 O O . PHE A 1 141 ? -5.173 3.381 -24.105 1.00 88.94 141 PHE A O 1
ATOM 1158 N N . ARG A 1 142 ? -4.569 4.209 -26.091 1.00 90.62 142 ARG A N 1
ATOM 1159 C CA . ARG A 1 142 ? -5.958 4.267 -26.600 1.00 90.62 142 ARG A CA 1
ATOM 1160 C C . ARG A 1 142 ? -6.631 2.892 -26.592 1.00 90.62 142 ARG A C 1
ATOM 1162 O O . ARG A 1 142 ? -7.793 2.788 -26.198 1.00 90.62 142 ARG A O 1
ATOM 1169 N N . THR A 1 143 ? -5.902 1.861 -27.009 1.00 92.25 143 THR A N 1
ATOM 1170 C CA . THR A 1 143 ? -6.385 0.478 -27.032 1.00 92.25 143 THR A CA 1
ATOM 1171 C C . THR A 1 143 ? -6.510 -0.064 -25.613 1.00 92.25 143 THR A C 1
ATOM 1173 O O . THR A 1 143 ? -7.566 -0.592 -25.271 1.00 92.25 143 THR A O 1
ATOM 1176 N N . ILE A 1 144 ? -5.502 0.165 -24.763 1.00 92.12 144 ILE A N 1
ATOM 1177 C CA . ILE A 1 144 ? -5.528 -0.220 -23.342 1.00 92.12 144 ILE A CA 1
ATOM 1178 C C . ILE A 1 144 ? -6.749 0.389 -22.642 1.00 92.12 144 ILE A C 1
ATOM 1180 O O . ILE A 1 144 ? -7.587 -0.326 -22.101 1.00 92.12 144 ILE A O 1
ATOM 1184 N N . ALA A 1 145 ? -6.928 1.708 -22.728 1.00 92.75 145 ALA A N 1
ATOM 1185 C CA . ALA A 1 145 ? -8.038 2.412 -22.095 1.00 92.75 145 ALA A CA 1
ATOM 1186 C C . ALA A 1 145 ? -9.405 1.936 -22.612 1.00 92.75 145 ALA A C 1
ATOM 1188 O O . ALA A 1 145 ? -10.368 1.888 -21.847 1.00 92.75 145 ALA A O 1
ATOM 1189 N N . LYS A 1 146 ? -9.516 1.581 -23.901 1.00 94.69 146 LYS A N 1
ATOM 1190 C CA . LYS A 1 146 ? -10.742 0.985 -24.452 1.00 94.69 146 LYS A CA 1
ATOM 1191 C C . LYS A 1 146 ? -11.028 -0.371 -23.807 1.00 94.69 146 LYS A C 1
ATOM 1193 O O . LYS A 1 146 ? -12.163 -0.599 -23.397 1.00 94.69 146 LYS A O 1
ATOM 1198 N N . ARG A 1 147 ? -10.019 -1.237 -23.696 1.00 94.31 147 ARG A N 1
ATOM 1199 C CA . ARG A 1 147 ? -10.151 -2.578 -23.112 1.00 94.31 147 ARG A CA 1
ATOM 1200 C C . ARG A 1 147 ? -10.469 -2.528 -21.622 1.00 94.31 147 ARG A C 1
ATOM 1202 O O . ARG A 1 147 ? -11.440 -3.150 -21.217 1.00 94.31 147 ARG A O 1
ATOM 1209 N N . LEU A 1 148 ? -9.768 -1.704 -20.844 1.00 94.19 148 LEU A N 1
ATOM 1210 C CA . LEU A 1 148 ? -10.065 -1.520 -19.419 1.00 94.19 148 LEU A CA 1
ATOM 1211 C C . LEU A 1 148 ? -11.500 -1.014 -19.206 1.00 94.19 148 LEU A C 1
ATOM 1213 O O . LEU A 1 148 ? -12.231 -1.561 -18.389 1.00 94.19 148 LEU A O 1
ATOM 1217 N N . ARG A 1 149 ? -11.966 -0.024 -19.985 1.00 94.62 149 ARG A N 1
ATOM 1218 C CA . ARG A 1 149 ? -13.372 0.426 -19.906 1.00 94.62 149 ARG A CA 1
ATOM 1219 C C . ARG A 1 149 ? -14.364 -0.675 -20.274 1.00 94.62 149 ARG A C 1
ATOM 1221 O O . ARG A 1 149 ? -15.410 -0.773 -19.637 1.00 94.62 149 ARG A O 1
ATOM 1228 N N . ALA A 1 150 ? -14.066 -1.457 -21.312 1.00 95.12 150 ALA A N 1
ATOM 1229 C CA . ALA A 1 150 ? -14.913 -2.569 -21.727 1.00 95.12 150 ALA A CA 1
ATOM 1230 C C . ALA A 1 150 ? -14.996 -3.631 -20.625 1.00 95.12 150 ALA A C 1
ATOM 1232 O O . ALA A 1 150 ? -16.100 -4.045 -20.288 1.00 95.12 150 ALA A O 1
ATOM 1233 N N . TYR A 1 151 ? -13.863 -3.973 -20.011 1.00 95.12 151 TYR A N 1
ATOM 1234 C CA . TYR A 1 151 ? -13.780 -4.913 -18.901 1.00 95.12 151 TYR A CA 1
ATOM 1235 C C . TYR A 1 151 ? -14.595 -4.435 -17.693 1.00 95.12 151 TYR A C 1
ATOM 1237 O O . TYR A 1 151 ? -15.493 -5.140 -17.236 1.00 95.12 151 TYR A O 1
ATOM 1245 N N . LEU A 1 152 ? -14.391 -3.186 -17.250 1.00 93.75 152 LEU A N 1
ATOM 1246 C CA . LEU A 1 152 ? -15.169 -2.594 -16.154 1.00 93.75 152 LEU A CA 1
ATOM 1247 C C . LEU A 1 152 ? -16.679 -2.658 -16.429 1.00 93.75 152 LEU A C 1
ATOM 1249 O O . LEU A 1 152 ? -17.456 -3.042 -15.557 1.00 93.75 152 LEU A O 1
ATOM 1253 N N . LYS A 1 153 ? -17.099 -2.335 -17.659 1.00 94.56 153 LYS A N 1
ATOM 1254 C CA . LYS A 1 153 ? -18.508 -2.392 -18.070 1.00 94.56 153 LYS A CA 1
ATOM 1255 C C . LYS A 1 153 ? -19.046 -3.826 -18.095 1.00 94.56 153 LYS A C 1
ATOM 1257 O O . LYS A 1 153 ? -20.134 -4.067 -17.580 1.00 94.56 153 LYS A O 1
ATOM 1262 N N . GLN A 1 154 ? -18.310 -4.759 -18.696 1.00 95.62 154 GLN A N 1
ATOM 1263 C CA . GLN A 1 154 ? -18.697 -6.166 -18.830 1.00 95.62 154 GLN A CA 1
ATOM 1264 C C . GLN A 1 154 ? -18.867 -6.830 -17.460 1.00 95.62 154 GLN A C 1
ATOM 1266 O O . GLN A 1 154 ? -19.856 -7.525 -17.233 1.00 95.62 154 GLN A O 1
ATOM 1271 N N . HIS A 1 155 ? -17.954 -6.547 -16.532 1.00 93.06 155 HIS A N 1
ATOM 1272 C CA . HIS A 1 155 ? -17.955 -7.090 -15.173 1.00 93.06 155 HIS A CA 1
ATOM 1273 C C . HIS A 1 155 ? -18.745 -6.227 -14.172 1.00 93.06 155 HIS A C 1
ATOM 1275 O O . HIS A 1 155 ? -18.703 -6.482 -12.971 1.00 93.06 155 HIS A O 1
ATOM 1281 N N . LYS A 1 156 ? -19.503 -5.233 -14.664 1.00 92.56 156 LYS A N 1
ATOM 1282 C CA . LYS A 1 156 ? -20.421 -4.374 -13.892 1.00 92.56 156 LYS A CA 1
ATOM 1283 C C . LYS A 1 156 ? -19.767 -3.632 -12.720 1.00 92.56 156 LYS A C 1
ATOM 1285 O O . LYS A 1 156 ? -20.432 -3.361 -11.719 1.00 92.56 156 LYS A O 1
ATOM 1290 N N . PHE A 1 157 ? -18.502 -3.252 -12.869 1.00 90.38 157 PHE A N 1
ATOM 1291 C CA . PHE A 1 157 ? -17.855 -2.361 -11.918 1.00 90.38 157 PHE A CA 1
ATOM 1292 C C . PHE A 1 157 ? -18.505 -0.967 -11.961 1.00 90.38 157 PHE A C 1
ATOM 1294 O O . PHE A 1 157 ? -18.729 -0.391 -13.029 1.00 90.38 157 PHE A O 1
ATOM 1301 N N . LYS A 1 158 ? -18.798 -0.406 -10.788 1.00 87.00 158 LYS A N 1
ATOM 1302 C CA . LYS A 1 158 ? -19.299 0.958 -10.573 1.00 87.00 158 LYS A CA 1
ATOM 1303 C C . LYS A 1 158 ? -18.208 2.008 -10.757 1.00 87.00 158 LYS A C 1
ATOM 1305 O O . LYS A 1 158 ? -18.501 3.135 -11.166 1.00 87.00 158 LYS A O 1
ATOM 1310 N N . GLY A 1 159 ? -16.970 1.673 -10.400 1.00 82.25 159 GLY A N 1
ATOM 1311 C CA . GLY A 1 159 ? -15.864 2.614 -10.507 1.00 82.25 159 GLY A CA 1
ATOM 1312 C C . GLY A 1 159 ? -15.505 2.925 -11.963 1.00 82.25 159 GLY A C 1
ATOM 1313 O O . GLY A 1 159 ? -15.786 2.162 -12.886 1.00 82.25 159 GLY A O 1
ATOM 1314 N N . LYS A 1 160 ? -14.900 4.095 -12.186 1.00 87.38 160 LYS A N 1
ATOM 1315 C CA . LYS A 1 160 ? -14.618 4.622 -13.531 1.00 87.38 160 LYS A CA 1
ATOM 1316 C C . LYS A 1 160 ? -13.120 4.677 -13.809 1.00 87.38 160 LYS A C 1
ATOM 1318 O O . LYS A 1 160 ? -12.319 4.857 -12.893 1.00 87.38 160 LYS A O 1
ATOM 1323 N N . LEU A 1 161 ? -12.763 4.590 -15.092 1.00 87.94 161 LEU A N 1
ATOM 1324 C CA . LEU A 1 161 ? -11.403 4.847 -15.559 1.00 87.94 161 LEU A CA 1
ATOM 1325 C C . LEU A 1 161 ? -11.122 6.358 -15.558 1.00 87.94 161 LEU A C 1
ATOM 1327 O O . LEU A 1 161 ? -11.789 7.116 -16.265 1.00 87.94 161 LEU A O 1
ATOM 1331 N N . ASN A 1 162 ? -10.107 6.774 -14.811 1.00 87.62 162 ASN A N 1
ATOM 1332 C CA . ASN A 1 162 ? -9.595 8.133 -14.735 1.00 87.62 162 ASN A CA 1
ATOM 1333 C C . ASN A 1 162 ? -8.222 8.226 -15.421 1.00 87.62 162 ASN A C 1
ATOM 1335 O O . ASN A 1 162 ? -7.314 7.450 -15.138 1.00 87.62 162 ASN A O 1
ATOM 1339 N N . VAL A 1 163 ? -8.053 9.188 -16.328 1.00 82.44 163 VAL A N 1
ATOM 1340 C CA . VAL A 1 163 ? -6.806 9.346 -17.093 1.00 82.44 163 VAL A CA 1
ATOM 1341 C C . VAL A 1 163 ? -5.937 10.415 -16.442 1.00 82.44 163 VAL A C 1
ATOM 1343 O O . VAL A 1 163 ? -6.305 11.591 -16.401 1.00 82.44 163 VAL A O 1
ATOM 1346 N N . LEU A 1 164 ? -4.757 10.015 -15.973 1.00 78.06 164 LEU A N 1
ATOM 1347 C CA . LEU A 1 164 ? -3.772 10.918 -15.393 1.00 78.06 164 LEU A CA 1
ATOM 1348 C C . LEU A 1 164 ? -2.901 11.517 -16.503 1.00 78.06 164 LEU A C 1
ATOM 1350 O O . LEU A 1 164 ? -2.176 10.817 -17.213 1.00 78.06 164 LEU A O 1
ATOM 1354 N N . HIS A 1 165 ? -2.989 12.837 -16.654 1.00 66.25 165 HIS A N 1
ATOM 1355 C CA . HIS A 1 165 ? -2.209 13.606 -17.619 1.00 66.25 165 HIS A CA 1
ATOM 1356 C C . HIS A 1 165 ? -0.900 14.075 -16.975 1.00 66.25 165 HIS A C 1
ATOM 1358 O O . HIS A 1 165 ? -0.921 14.614 -15.871 1.00 66.25 165 HIS A O 1
ATOM 1364 N N . GLY A 1 166 ? 0.233 13.871 -17.656 1.00 54.00 166 GLY A N 1
ATOM 1365 C CA . GLY A 1 166 ? 1.518 14.491 -17.300 1.00 54.00 166 GLY A CA 1
ATOM 1366 C C . GLY A 1 166 ? 2.174 14.022 -15.996 1.00 54.00 166 GLY A C 1
ATOM 1367 O O . GLY A 1 166 ? 3.183 14.594 -15.602 1.00 54.00 166 GLY A O 1
ATOM 1368 N N . LYS A 1 167 ? 1.642 12.996 -15.321 1.00 52.97 167 LYS A N 1
ATOM 1369 C CA . LYS A 1 167 ? 2.269 12.408 -14.132 1.00 52.97 167 LYS A CA 1
ATOM 1370 C C . LYS A 1 167 ? 3.036 11.150 -14.522 1.00 52.97 167 LYS A C 1
ATOM 1372 O O . LYS A 1 167 ? 2.449 10.212 -15.065 1.00 52.97 167 LYS A O 1
ATOM 1377 N N . THR A 1 168 ? 4.331 11.126 -14.222 1.00 48.25 168 THR A N 1
ATOM 1378 C CA . THR A 1 168 ? 5.096 9.884 -14.094 1.00 48.25 168 THR A CA 1
ATOM 1379 C C . THR A 1 168 ? 4.496 9.145 -12.905 1.00 48.25 168 THR A C 1
ATOM 1381 O O . THR A 1 168 ? 4.706 9.523 -11.757 1.00 48.25 168 THR A O 1
ATOM 1384 N N . VAL A 1 169 ? 3.623 8.184 -13.177 1.00 50.59 169 VAL A N 1
ATOM 1385 C CA . VAL A 1 169 ? 3.040 7.331 -12.142 1.00 50.59 169 VAL A CA 1
ATOM 1386 C C . VAL A 1 169 ? 3.996 6.154 -11.996 1.00 50.59 169 VAL A C 1
ATOM 1388 O O . VAL A 1 169 ? 4.364 5.574 -13.015 1.00 50.59 169 VAL A O 1
ATOM 1391 N N . ALA A 1 170 ? 4.428 5.840 -10.771 1.00 48.94 170 ALA A N 1
ATOM 1392 C CA . ALA A 1 170 ? 5.323 4.707 -10.518 1.00 48.94 170 ALA A CA 1
ATOM 1393 C C . ALA A 1 170 ? 4.712 3.385 -11.023 1.00 48.94 170 ALA A C 1
ATOM 1395 O O . ALA A 1 170 ? 5.416 2.585 -11.627 1.00 48.94 170 ALA A O 1
ATOM 1396 N N . ASN A 1 171 ? 3.385 3.250 -10.893 1.00 60.38 171 ASN A N 1
ATOM 1397 C CA . ASN A 1 171 ? 2.589 2.178 -11.485 1.00 60.38 171 ASN A CA 1
ATOM 1398 C C . ASN A 1 171 ? 1.716 2.784 -12.587 1.00 60.38 171 ASN A C 1
ATOM 1400 O O . ASN A 1 171 ? 0.905 3.681 -12.335 1.00 60.38 171 ASN A O 1
ATOM 1404 N N . HIS A 1 172 ? 1.901 2.347 -13.831 1.00 74.56 172 HIS A N 1
ATOM 1405 C CA . HIS A 1 172 ? 1.215 2.928 -14.985 1.00 74.56 172 HIS A CA 1
ATOM 1406 C C . HIS A 1 172 ? -0.318 2.842 -14.915 1.00 74.56 172 HIS A C 1
ATOM 1408 O O . HIS A 1 172 ? -1.004 3.666 -15.533 1.00 74.56 172 HIS A O 1
ATOM 1414 N N . VAL A 1 173 ? -0.836 1.890 -14.137 1.00 84.38 173 VAL A N 1
ATOM 1415 C CA . VAL A 1 173 ? -2.237 1.744 -13.741 1.00 84.38 173 VAL A CA 1
ATOM 1416 C C . VAL A 1 173 ? -2.283 1.588 -12.217 1.00 84.38 173 VAL A C 1
ATOM 1418 O O . VAL A 1 173 ? -1.377 0.998 -11.646 1.00 84.38 173 VAL A O 1
ATOM 1421 N N . SER A 1 174 ? -3.272 2.182 -11.547 1.00 87.06 174 SER A N 1
ATOM 1422 C CA . SER A 1 174 ? -3.468 2.013 -10.096 1.00 87.06 174 SER A CA 1
ATOM 1423 C C . SER A 1 174 ? -4.904 2.287 -9.668 1.00 87.06 174 SER A C 1
ATOM 1425 O O . SER A 1 174 ? -5.573 3.158 -10.231 1.00 87.06 174 SER A O 1
ATOM 1427 N N . VAL A 1 175 ? -5.385 1.629 -8.619 1.00 87.12 175 VAL A N 1
ATOM 1428 C CA . VAL A 1 175 ? -6.695 1.939 -8.027 1.00 87.12 175 VAL A CA 1
ATOM 1429 C C . VAL A 1 175 ? -6.613 3.033 -6.958 1.00 87.12 175 VAL A C 1
ATOM 1431 O O . VAL A 1 175 ? -5.899 2.944 -5.961 1.00 87.12 175 VAL A O 1
ATOM 1434 N N . SER A 1 176 ? -7.436 4.075 -7.102 1.00 85.50 176 SER A N 1
ATOM 1435 C CA . SER A 1 176 ? -7.660 5.056 -6.038 1.00 85.50 176 SER A CA 1
ATOM 1436 C C . SER A 1 176 ? -8.660 4.519 -5.016 1.00 85.50 176 SER A C 1
ATOM 1438 O O . SER A 1 176 ? -9.867 4.590 -5.247 1.00 85.50 176 SER A O 1
ATOM 1440 N N . LYS A 1 177 ? -8.171 4.064 -3.855 1.00 81.12 177 LYS A N 1
ATOM 1441 C CA . LYS A 1 177 ? -9.019 3.594 -2.740 1.00 81.12 177 LYS A CA 1
ATOM 1442 C C . LYS A 1 177 ? -10.050 4.641 -2.296 1.00 81.12 177 LYS A C 1
ATOM 1444 O O . LYS A 1 177 ? -11.223 4.330 -2.122 1.00 81.12 177 LYS A O 1
ATOM 1449 N N . ALA A 1 178 ? -9.629 5.905 -2.194 1.00 78.06 178 ALA A N 1
ATOM 1450 C CA . ALA A 1 178 ? -10.491 7.003 -1.756 1.00 78.06 178 ALA A CA 1
ATOM 1451 C C . ALA A 1 178 ? -11.603 7.350 -2.762 1.00 78.06 178 ALA A C 1
ATOM 1453 O O . ALA A 1 178 ? -12.725 7.639 -2.353 1.00 78.06 178 ALA A O 1
ATOM 1454 N N . LYS A 1 179 ? -11.296 7.341 -4.069 1.00 81.56 179 LYS A N 1
ATOM 1455 C CA . LYS A 1 179 ? -12.238 7.748 -5.128 1.00 81.56 179 LYS A CA 1
ATOM 1456 C C . LYS A 1 179 ? -12.990 6.580 -5.768 1.00 81.56 179 LYS A C 1
ATOM 1458 O O . LYS A 1 179 ? -13.943 6.821 -6.501 1.00 81.56 179 LYS A O 1
ATOM 1463 N N . GLY A 1 180 ? -12.552 5.339 -5.548 1.00 84.25 180 GLY A N 1
ATOM 1464 C CA . GLY A 1 180 ? -13.088 4.165 -6.242 1.00 84.25 180 GLY A CA 1
ATOM 1465 C C . GLY A 1 180 ? -12.875 4.228 -7.759 1.00 84.25 180 GLY A C 1
ATOM 1466 O O . GLY A 1 180 ? -13.756 3.850 -8.527 1.00 84.25 180 GLY A O 1
ATOM 1467 N N . THR A 1 181 ? -11.741 4.771 -8.212 1.00 90.31 181 THR A N 1
ATOM 1468 C CA . THR A 1 181 ? -11.436 4.952 -9.643 1.00 90.31 181 THR A CA 1
ATOM 1469 C C . THR A 1 181 ? -10.155 4.239 -10.036 1.00 90.31 181 THR A C 1
ATOM 1471 O O . THR A 1 181 ? -9.167 4.328 -9.309 1.00 90.31 181 THR A O 1
ATOM 1474 N N . LEU A 1 182 ? -10.138 3.634 -11.222 1.00 91.31 182 LEU A N 1
ATOM 1475 C CA . LEU A 1 182 ? -8.930 3.087 -11.837 1.00 91.31 182 LEU A CA 1
ATOM 1476 C C . LEU A 1 182 ? -8.182 4.215 -12.554 1.00 91.31 182 LEU A C 1
ATOM 1478 O O . LEU A 1 182 ? -8.698 4.797 -13.505 1.00 91.31 182 LEU A O 1
ATOM 1482 N N . ASN A 1 183 ? -6.991 4.558 -12.091 1.00 90.69 183 ASN A N 1
ATOM 1483 C CA . ASN A 1 183 ? -6.129 5.559 -12.701 1.00 90.69 183 ASN A CA 1
ATOM 1484 C C . ASN A 1 183 ? -5.215 4.914 -13.741 1.00 90.69 183 ASN A C 1
ATOM 1486 O O . ASN A 1 183 ? -4.680 3.841 -13.500 1.00 90.69 183 ASN A O 1
ATOM 1490 N N . ILE A 1 184 ? -4.978 5.597 -14.859 1.00 88.75 184 ILE A N 1
ATOM 1491 C CA . ILE A 1 184 ? -4.024 5.167 -15.892 1.00 88.75 184 ILE A CA 1
ATOM 1492 C C . ILE A 1 184 ? -3.209 6.354 -16.408 1.00 88.75 184 ILE A C 1
ATOM 1494 O O . ILE A 1 184 ? -3.756 7.436 -16.648 1.00 88.75 184 ILE A O 1
ATOM 1498 N N . SER A 1 185 ? -1.907 6.157 -16.610 1.00 86.12 185 SER A N 1
ATOM 1499 C CA . SER A 1 185 ? -1.040 7.141 -17.262 1.00 86.12 185 SER A CA 1
ATOM 1500 C C . SER A 1 185 ? -1.301 7.203 -18.767 1.00 86.12 185 SER A C 1
ATOM 1502 O O . SER A 1 185 ? -1.375 6.182 -19.449 1.00 86.12 185 SER A O 1
ATOM 1504 N N . ARG A 1 186 ? -1.380 8.416 -19.325 1.00 83.50 186 ARG A N 1
ATOM 1505 C CA . ARG A 1 186 ? -1.567 8.618 -20.774 1.00 83.50 186 ARG A CA 1
ATOM 1506 C C . ARG A 1 186 ? -0.417 8.068 -21.627 1.00 83.50 186 ARG A C 1
ATOM 1508 O O . ARG A 1 186 ? -0.636 7.740 -22.791 1.00 83.50 186 ARG A O 1
ATOM 1515 N N . ASN A 1 187 ? 0.780 7.970 -21.055 1.00 81.50 187 ASN A N 1
ATOM 1516 C CA . ASN A 1 187 ? 1.974 7.488 -21.752 1.00 81.50 187 ASN A CA 1
ATOM 1517 C C . ASN A 1 187 ? 2.171 5.977 -21.599 1.00 81.50 187 ASN A C 1
ATOM 1519 O O . ASN A 1 187 ? 3.220 5.462 -21.969 1.00 81.50 187 ASN A O 1
ATOM 1523 N N . TYR A 1 188 ? 1.184 5.274 -21.039 1.00 84.50 188 TYR A N 1
ATOM 1524 C CA . TYR A 1 188 ? 1.302 3.850 -20.801 1.00 84.50 188 TYR A CA 1
ATOM 1525 C C . TYR A 1 188 ? 1.316 3.043 -22.107 1.00 84.50 188 TYR A C 1
ATOM 1527 O O . TYR A 1 188 ? 0.469 3.233 -22.993 1.00 84.50 188 TYR A O 1
ATOM 1535 N N . ILE A 1 189 ? 2.295 2.147 -22.196 1.00 84.94 189 ILE A N 1
ATOM 1536 C CA . ILE A 1 189 ? 2.477 1.145 -23.240 1.00 84.94 189 ILE A CA 1
ATOM 1537 C C . ILE A 1 189 ? 2.648 -0.184 -22.514 1.00 84.94 189 ILE A C 1
ATOM 1539 O O . ILE A 1 189 ? 3.362 -0.241 -21.520 1.00 84.94 189 ILE A O 1
ATOM 1543 N N . SER A 1 190 ? 1.974 -1.209 -23.013 1.00 87.31 190 SER A N 1
ATOM 1544 C CA . SER A 1 190 ? 1.926 -2.545 -22.425 1.00 87.31 190 SER A CA 1
ATOM 1545 C C . SER A 1 190 ? 1.971 -3.584 -23.535 1.00 87.31 190 SER A C 1
ATOM 1547 O O . SER A 1 190 ? 1.772 -3.238 -24.703 1.00 87.31 190 SER A O 1
ATOM 1549 N N . ASP A 1 191 ? 2.138 -4.847 -23.183 1.00 87.94 191 ASP A N 1
ATOM 1550 C CA . ASP A 1 191 ? 1.774 -5.970 -24.041 1.00 87.94 191 ASP A CA 1
ATOM 1551 C C . ASP A 1 191 ? 0.551 -6.717 -23.491 1.00 87.94 191 ASP A C 1
ATOM 1553 O O . ASP A 1 191 ? -0.122 -6.253 -22.572 1.00 87.94 191 ASP A O 1
ATOM 1557 N N . GLU A 1 192 ? 0.179 -7.823 -24.135 1.00 87.06 192 GLU A N 1
ATOM 1558 C CA . GLU A 1 192 ? -1.007 -8.593 -23.746 1.00 87.06 192 GLU A CA 1
ATOM 1559 C C . GLU A 1 192 ? -0.854 -9.260 -22.376 1.00 87.06 192 GLU A C 1
ATOM 1561 O O . GLU A 1 192 ? -1.825 -9.306 -21.617 1.00 87.06 192 GLU A O 1
ATOM 1566 N N . ASP A 1 193 ? 0.347 -9.750 -22.061 1.00 85.25 193 ASP A N 1
ATOM 1567 C CA . ASP A 1 193 ? 0.619 -10.436 -20.798 1.00 85.25 193 ASP A CA 1
ATOM 1568 C C . ASP A 1 193 ? 0.534 -9.406 -19.656 1.00 85.25 193 ASP A C 1
ATOM 1570 O O . ASP A 1 193 ? -0.281 -9.546 -18.748 1.00 85.25 193 ASP A O 1
ATOM 1574 N N . GLU A 1 194 ? 1.229 -8.273 -19.787 1.00 85.56 194 GLU A N 1
ATOM 1575 C CA . GLU A 1 194 ? 1.202 -7.207 -18.779 1.00 85.56 194 GLU A CA 1
ATOM 1576 C C . GLU A 1 194 ? -0.191 -6.568 -18.614 1.00 85.56 194 GLU A C 1
ATOM 1578 O O . GLU A 1 194 ? -0.608 -6.245 -17.499 1.00 85.56 194 GLU A O 1
ATOM 1583 N N . LEU A 1 195 ? -0.954 -6.390 -19.699 1.00 88.25 195 LEU A N 1
ATOM 1584 C CA . LEU A 1 195 ? -2.328 -5.895 -19.594 1.00 88.25 195 LEU A CA 1
ATOM 1585 C C . LEU A 1 195 ? -3.225 -6.878 -18.830 1.00 88.25 195 LEU A C 1
ATOM 1587 O O . LEU A 1 195 ? -4.120 -6.443 -18.100 1.00 88.25 195 LEU A O 1
ATOM 1591 N N . THR A 1 196 ? -3.004 -8.178 -19.013 1.00 89.19 196 THR A N 1
ATOM 1592 C CA . THR A 1 196 ? -3.729 -9.230 -18.297 1.00 89.19 196 THR A CA 1
ATOM 1593 C C . THR A 1 196 ? -3.395 -9.190 -16.810 1.00 89.19 196 THR A C 1
ATOM 1595 O O . THR A 1 196 ? -4.315 -9.141 -15.991 1.00 89.19 196 THR A O 1
ATOM 1598 N N . ASP A 1 197 ? -2.111 -9.093 -16.465 1.00 86.62 197 ASP A N 1
ATOM 1599 C CA . ASP A 1 197 ? -1.647 -8.983 -15.079 1.00 86.62 197 ASP A CA 1
ATOM 1600 C C . ASP A 1 197 ? -2.259 -7.761 -14.386 1.00 86.62 197 ASP A C 1
ATOM 1602 O O . ASP A 1 197 ? -2.801 -7.864 -13.287 1.00 86.62 197 ASP A O 1
ATOM 1606 N N . ILE A 1 198 ? -2.292 -6.609 -15.063 1.00 88.62 198 ILE A N 1
ATOM 1607 C CA . ILE A 1 198 ? -2.927 -5.392 -14.534 1.00 88.62 198 ILE A CA 1
ATOM 1608 C C . ILE A 1 198 ? -4.416 -5.581 -14.280 1.00 88.62 198 ILE A C 1
ATOM 1610 O O . ILE A 1 198 ? -4.941 -5.050 -13.301 1.00 88.62 198 ILE A O 1
ATOM 1614 N N . ILE A 1 199 ? -5.128 -6.282 -15.163 1.00 90.62 199 ILE A N 1
ATOM 1615 C CA . ILE A 1 199 ? -6.551 -6.548 -14.950 1.00 90.62 199 ILE A CA 1
ATOM 1616 C C . ILE A 1 199 ? -6.729 -7.371 -13.673 1.00 90.62 199 ILE A C 1
ATOM 1618 O O . ILE A 1 199 ? -7.543 -6.998 -12.830 1.00 90.62 199 ILE A O 1
ATOM 1622 N N . TYR A 1 200 ? -5.957 -8.437 -13.479 1.00 89.56 200 TYR A N 1
ATOM 1623 C CA . TYR A 1 200 ? -6.098 -9.248 -12.273 1.00 89.56 200 TYR A CA 1
ATOM 1624 C C . TYR A 1 200 ? -5.671 -8.492 -11.013 1.00 89.56 200 TYR A C 1
ATOM 1626 O O . TYR A 1 200 ? -6.436 -8.411 -10.054 1.00 89.56 200 TYR A O 1
ATOM 1634 N N . HIS A 1 201 ? -4.506 -7.854 -11.043 1.00 87.12 201 HIS A N 1
ATOM 1635 C CA . HIS A 1 201 ? -3.943 -7.176 -9.886 1.00 87.12 201 HIS A CA 1
ATOM 1636 C C . HIS A 1 201 ? -4.734 -5.917 -9.498 1.00 87.12 201 HIS A C 1
ATOM 1638 O O . HIS A 1 201 ? -5.215 -5.768 -8.376 1.00 87.12 201 HIS A O 1
ATOM 1644 N N . GLU A 1 202 ? -4.935 -4.987 -10.430 1.00 88.69 202 GLU A N 1
ATOM 1645 C CA . GLU A 1 202 ? -5.584 -3.715 -10.107 1.00 88.69 202 GLU A CA 1
ATOM 1646 C C . GLU A 1 202 ? -7.109 -3.847 -10.075 1.00 88.69 202 GLU A C 1
ATOM 1648 O O . GLU A 1 202 ? -7.770 -3.285 -9.200 1.00 88.69 202 GLU A O 1
ATOM 1653 N N . ILE A 1 203 ? -7.714 -4.581 -11.011 1.00 90.44 203 ILE A N 1
ATOM 1654 C CA . ILE A 1 203 ? -9.178 -4.635 -11.110 1.00 90.44 203 ILE A CA 1
ATOM 1655 C C . ILE A 1 203 ? -9.751 -5.763 -10.244 1.00 90.44 203 ILE A C 1
ATOM 1657 O O . ILE A 1 203 ? -10.600 -5.497 -9.386 1.00 90.44 203 ILE A O 1
ATOM 1661 N N . GLU A 1 204 ? -9.304 -7.003 -10.433 1.00 90.25 204 GLU A N 1
ATOM 1662 C CA . GLU A 1 204 ? -9.890 -8.158 -9.734 1.00 90.25 204 GLU A CA 1
ATOM 1663 C C . GLU A 1 204 ? -9.471 -8.287 -8.267 1.00 90.25 204 GLU A C 1
ATOM 1665 O O . GLU A 1 204 ? -10.251 -8.825 -7.482 1.00 90.25 204 GLU A O 1
ATOM 1670 N N . THR A 1 205 ? -8.330 -7.725 -7.865 1.00 87.69 205 THR A N 1
ATOM 1671 C CA . THR A 1 205 ? -7.942 -7.641 -6.448 1.00 87.69 205 THR A CA 1
ATOM 1672 C C . THR A 1 205 ? -8.377 -6.304 -5.848 1.00 87.69 205 THR A C 1
ATOM 1674 O O . THR A 1 205 ? -9.324 -6.246 -5.053 1.00 87.69 205 THR A O 1
ATOM 1677 N N . HIS A 1 206 ? -7.756 -5.190 -6.254 1.00 87.75 206 HIS A N 1
ATOM 1678 C CA . HIS A 1 206 ? -7.949 -3.908 -5.560 1.00 87.75 206 HIS A CA 1
ATOM 1679 C C . HIS A 1 206 ? -9.335 -3.307 -5.763 1.00 87.75 206 HIS A C 1
ATOM 1681 O O . HIS A 1 206 ? -10.008 -2.939 -4.795 1.00 87.75 206 HIS A O 1
ATOM 1687 N N . MET A 1 207 ? -9.794 -3.193 -7.008 1.00 89.56 207 MET A N 1
ATOM 1688 C CA . MET A 1 207 ? -11.082 -2.563 -7.301 1.00 89.56 207 MET A CA 1
ATOM 1689 C C . MET A 1 207 ? -12.257 -3.412 -6.807 1.00 89.56 207 MET A C 1
ATOM 1691 O O . MET A 1 207 ? -13.198 -2.882 -6.213 1.00 89.56 207 MET A O 1
ATOM 1695 N N . ARG A 1 208 ? -12.177 -4.733 -6.986 1.00 90.25 208 ARG A N 1
ATOM 1696 C CA . ARG A 1 208 ? -13.150 -5.714 -6.485 1.00 90.25 208 ARG A CA 1
ATOM 1697 C C . ARG A 1 208 ? -13.305 -5.629 -4.969 1.00 90.25 208 ARG A C 1
ATOM 1699 O O . ARG A 1 208 ? -14.436 -5.564 -4.479 1.00 90.25 208 ARG A O 1
ATOM 1706 N N . ARG A 1 209 ? -12.193 -5.561 -4.225 1.00 88.81 209 ARG A N 1
ATOM 1707 C CA . ARG A 1 209 ? -12.212 -5.369 -2.768 1.00 88.81 209 ARG A CA 1
ATOM 1708 C C . ARG A 1 209 ? -12.936 -4.085 -2.385 1.00 88.81 209 ARG A C 1
ATOM 1710 O O . ARG A 1 209 ? -13.796 -4.123 -1.508 1.00 88.81 209 ARG A O 1
ATOM 1717 N N . LEU A 1 210 ? -12.646 -2.968 -3.058 1.00 88.56 210 LEU A N 1
ATOM 1718 C CA . LEU A 1 210 ? -13.336 -1.701 -2.792 1.00 88.56 210 LEU A CA 1
ATOM 1719 C C . LEU A 1 210 ? -14.847 -1.816 -3.009 1.00 88.56 210 LEU A C 1
ATOM 1721 O O . LEU A 1 210 ? -15.614 -1.356 -2.168 1.00 88.56 210 LEU A O 1
ATOM 1725 N N . GLU A 1 211 ? -15.293 -2.441 -4.100 1.00 88.00 211 GLU A N 1
ATOM 1726 C CA . GLU A 1 211 ? -16.726 -2.611 -4.365 1.00 88.00 211 GLU A CA 1
ATOM 1727 C C . GLU A 1 211 ? -17.416 -3.498 -3.341 1.00 88.00 211 GLU A C 1
ATOM 1729 O O . GLU A 1 211 ? -18.521 -3.179 -2.894 1.00 88.00 211 GLU A O 1
ATOM 1734 N N . ASN A 1 212 ? -16.766 -4.589 -2.946 1.00 88.56 212 ASN A N 1
ATOM 1735 C CA . ASN A 1 212 ? -17.281 -5.461 -1.904 1.00 88.56 212 ASN A CA 1
ATOM 1736 C C . ASN A 1 212 ? -17.352 -4.722 -0.565 1.00 88.56 212 ASN A C 1
ATOM 1738 O O . ASN A 1 212 ? -18.374 -4.806 0.112 1.00 88.56 212 ASN A O 1
ATOM 1742 N N . ALA A 1 213 ? -16.343 -3.913 -0.240 1.00 87.81 213 ALA A N 1
ATOM 1743 C CA . ALA A 1 213 ? -16.332 -3.100 0.968 1.00 87.81 213 ALA A CA 1
ATOM 1744 C C . ALA A 1 213 ? -17.484 -2.085 1.019 1.00 87.81 213 ALA A C 1
ATOM 1746 O O . ALA A 1 213 ? -18.028 -1.871 2.093 1.00 87.81 213 ALA A O 1
ATOM 1747 N N . THR A 1 214 ? -17.940 -1.530 -0.116 1.00 84.75 214 THR A N 1
ATOM 1748 C CA . THR A 1 214 ? -19.109 -0.615 -0.122 1.00 84.75 214 THR A CA 1
ATOM 1749 C C . THR A 1 214 ? -20.423 -1.266 0.320 1.00 84.75 214 THR A C 1
ATOM 1751 O O . THR A 1 214 ? -21.388 -0.564 0.610 1.00 84.75 214 THR A O 1
ATOM 1754 N N . LYS A 1 215 ? -20.486 -2.602 0.340 1.00 86.88 215 LYS A N 1
ATOM 1755 C CA . LYS A 1 215 ? -21.643 -3.367 0.830 1.00 86.88 215 LYS A CA 1
ATOM 1756 C C . LYS A 1 215 ? -21.517 -3.713 2.316 1.00 86.88 215 LYS A C 1
ATOM 1758 O O . LYS A 1 215 ? -22.459 -4.251 2.890 1.00 86.88 215 LYS A O 1
ATOM 1763 N N . LEU A 1 216 ? -20.358 -3.449 2.917 1.00 86.00 216 LEU A N 1
ATOM 1764 C CA . LEU A 1 216 ? -20.058 -3.728 4.313 1.00 86.00 216 LEU A CA 1
ATOM 1765 C C . LEU A 1 216 ? -20.167 -2.444 5.136 1.00 86.00 216 LEU A C 1
ATOM 1767 O O . LEU A 1 216 ? -20.020 -1.336 4.635 1.00 86.00 216 LEU A O 1
ATOM 1771 N N . LYS A 1 217 ? -20.423 -2.612 6.431 1.00 86.31 217 LYS A N 1
ATOM 1772 C CA . LYS A 1 217 ? -20.608 -1.502 7.374 1.00 86.31 217 LYS A CA 1
ATOM 1773 C C . LYS A 1 217 ? -19.297 -0.818 7.794 1.00 86.31 217 LYS A C 1
ATOM 1775 O O . LYS A 1 217 ? -19.343 0.282 8.329 1.00 86.31 217 LYS A O 1
ATOM 1780 N N . TYR A 1 218 ? -18.158 -1.481 7.602 1.00 88.19 218 TYR A N 1
ATOM 1781 C CA . TYR A 1 218 ? -16.863 -1.079 8.152 1.00 88.19 218 TYR A CA 1
ATOM 1782 C C . TYR A 1 218 ? -15.938 -0.596 7.037 1.00 88.19 218 TYR A C 1
ATOM 1784 O O . TYR A 1 218 ? -15.587 -1.379 6.146 1.00 88.19 218 TYR A O 1
ATOM 1792 N N . GLU A 1 219 ? -15.488 0.659 7.099 1.00 87.75 219 GLU A N 1
ATOM 1793 C CA . GLU A 1 219 ? -14.578 1.203 6.081 1.00 87.75 219 GLU A CA 1
ATOM 1794 C C . GLU A 1 219 ? -13.198 0.539 6.119 1.00 87.75 219 GLU A C 1
ATOM 1796 O O . GLU A 1 219 ? -12.468 0.589 5.127 1.00 87.75 219 GLU A O 1
ATOM 1801 N N . LEU A 1 220 ? -12.851 -0.148 7.214 1.00 89.75 220 LEU A N 1
ATOM 1802 C CA . LEU A 1 220 ? -11.642 -0.964 7.318 1.00 89.75 220 LEU A CA 1
ATOM 1803 C C . LEU A 1 220 ? -11.451 -1.892 6.108 1.00 89.75 220 LEU A C 1
ATOM 1805 O O . LEU A 1 220 ? -10.352 -1.969 5.560 1.00 89.75 220 LEU A O 1
ATOM 1809 N N . PHE A 1 221 ? -12.514 -2.543 5.625 1.00 88.69 221 PHE A N 1
ATOM 1810 C CA . PHE A 1 221 ? -12.426 -3.447 4.470 1.00 88.69 221 PHE A CA 1
ATOM 1811 C C . PHE A 1 221 ? -12.135 -2.710 3.154 1.00 88.69 221 PHE A C 1
ATOM 1813 O O . PHE A 1 221 ? -11.560 -3.277 2.221 1.00 88.69 221 PHE A O 1
ATOM 1820 N N . ARG A 1 222 ? -12.467 -1.415 3.083 1.00 86.81 222 ARG A N 1
ATOM 1821 C CA . ARG A 1 222 ? -12.109 -0.548 1.955 1.00 86.81 222 ARG A CA 1
ATOM 1822 C C . ARG A 1 222 ? -10.629 -0.166 1.992 1.00 86.81 222 ARG A C 1
ATOM 1824 O O . ARG A 1 222 ? -9.998 -0.047 0.941 1.00 86.81 222 ARG A O 1
ATOM 1831 N N . LEU A 1 223 ? -10.056 -0.001 3.181 1.00 84.12 223 LEU A N 1
ATOM 1832 C CA . LEU A 1 223 ? -8.631 0.303 3.357 1.00 84.12 223 LEU A CA 1
ATOM 1833 C C . LEU A 1 223 ? -7.747 -0.936 3.130 1.00 84.12 223 LEU A C 1
ATOM 1835 O O . LEU A 1 223 ? -6.683 -0.826 2.510 1.00 84.12 223 LEU A O 1
ATOM 1839 N N . GLY A 1 224 ? -8.247 -2.098 3.554 1.00 84.81 224 GLY A N 1
ATOM 1840 C CA . GLY A 1 224 ? -7.521 -3.363 3.647 1.00 84.81 224 GLY A CA 1
ATOM 1841 C C . GLY A 1 224 ? -7.171 -3.665 5.106 1.00 84.81 224 GLY A C 1
ATOM 1842 O O . GLY A 1 224 ? -6.865 -2.753 5.883 1.00 84.81 224 GLY A O 1
ATOM 1843 N N . THR A 1 225 ? -7.225 -4.939 5.490 1.00 88.25 225 THR A N 1
ATOM 1844 C CA . THR A 1 225 ? -6.848 -5.376 6.841 1.00 88.25 225 THR A CA 1
ATOM 1845 C C . THR A 1 225 ? -5.340 -5.249 7.062 1.00 88.25 225 THR A C 1
ATOM 1847 O O . THR A 1 225 ? -4.572 -5.006 6.129 1.00 88.25 225 THR A O 1
ATOM 1850 N N . ALA A 1 226 ? -4.899 -5.385 8.313 1.00 88.12 226 ALA A N 1
ATOM 1851 C CA . ALA A 1 226 ? -3.473 -5.472 8.601 1.00 88.12 226 ALA A CA 1
ATOM 1852 C C . ALA A 1 226 ? -2.841 -6.664 7.864 1.00 88.12 226 ALA A C 1
ATOM 1854 O O . ALA A 1 226 ? -3.490 -7.697 7.681 1.00 88.12 226 ALA A O 1
ATOM 1855 N N . ARG A 1 227 ? -1.572 -6.521 7.473 1.00 76.38 227 ARG A N 1
ATOM 1856 C CA . ARG A 1 227 ? -0.762 -7.528 6.771 1.00 76.38 227 ARG A CA 1
ATOM 1857 C C . ARG A 1 227 ? -1.339 -7.967 5.425 1.00 76.38 227 ARG A C 1
ATOM 1859 O O . ARG A 1 227 ? -1.045 -9.066 4.963 1.00 76.38 227 ARG A O 1
ATOM 1866 N N . TYR A 1 228 ? -2.116 -7.102 4.769 1.00 74.38 228 TYR A N 1
ATOM 1867 C CA . TYR A 1 228 ? -2.662 -7.375 3.435 1.00 74.38 228 TYR A CA 1
ATOM 1868 C C . TYR A 1 228 ? -1.573 -7.722 2.404 1.00 74.38 228 TYR A C 1
ATOM 1870 O O . TYR A 1 228 ? -1.847 -8.479 1.487 1.00 74.38 228 TYR A O 1
ATOM 1878 N N . LEU A 1 229 ? -0.330 -7.253 2.581 1.00 65.62 229 LEU A N 1
ATOM 1879 C CA . LEU A 1 229 ? 0.805 -7.597 1.714 1.00 65.62 229 LEU A CA 1
ATOM 1880 C C . LEU A 1 229 ? 1.003 -9.114 1.546 1.00 65.62 229 LEU A C 1
ATOM 1882 O O . LEU A 1 229 ? 1.232 -9.576 0.434 1.00 65.62 229 LEU A O 1
ATOM 1886 N N . ALA A 1 230 ? 0.866 -9.896 2.621 1.00 64.25 230 ALA A N 1
ATOM 1887 C CA . ALA A 1 230 ? 1.095 -11.342 2.579 1.00 64.25 230 ALA A CA 1
ATOM 1888 C C . ALA A 1 230 ? -0.021 -12.124 1.861 1.00 64.25 230 ALA A C 1
ATOM 1890 O O . ALA A 1 230 ? 0.198 -13.262 1.461 1.00 64.25 230 ALA A O 1
ATOM 1891 N N . TYR A 1 231 ? -1.213 -11.535 1.715 1.00 69.62 231 TYR A N 1
ATOM 1892 C CA . TYR A 1 231 ? -2.400 -12.243 1.226 1.00 69.62 231 TYR A CA 1
ATOM 1893 C C . TYR A 1 231 ? -2.990 -11.629 -0.045 1.00 69.62 231 TYR A C 1
ATOM 1895 O O . TYR A 1 231 ? -3.368 -12.358 -0.948 1.00 69.62 231 TYR A O 1
ATOM 1903 N N . GLU A 1 232 ? -3.096 -10.305 -0.133 1.00 69.19 232 GLU A N 1
ATOM 1904 C CA . GLU A 1 232 ? -3.627 -9.617 -1.314 1.00 69.19 232 GLU A CA 1
ATOM 1905 C C . GLU A 1 232 ? -2.534 -9.366 -2.347 1.00 69.19 232 GLU A C 1
ATOM 1907 O O . GLU A 1 232 ? -2.721 -9.692 -3.512 1.00 69.19 232 GLU A O 1
ATOM 1912 N N . GLU A 1 233 ? -1.393 -8.814 -1.932 1.00 67.81 233 GLU A N 1
ATOM 1913 C CA . GLU A 1 233 ? -0.326 -8.459 -2.874 1.00 67.81 233 GLU A CA 1
ATOM 1914 C C . GLU A 1 233 ? 0.450 -9.708 -3.309 1.00 67.81 233 GLU A C 1
ATOM 1916 O O . GLU A 1 233 ? 0.609 -9.929 -4.500 1.00 67.81 233 GLU A O 1
ATOM 1921 N N . GLY A 1 234 ? 0.841 -10.576 -2.366 1.00 57.91 234 GLY A N 1
ATOM 1922 C CA . GLY A 1 234 ? 1.618 -11.786 -2.662 1.00 57.91 234 GLY A CA 1
ATOM 1923 C C . GLY A 1 234 ? 0.877 -12.903 -3.413 1.00 57.91 234 GLY A C 1
ATOM 1924 O O . GLY A 1 234 ? 1.534 -13.768 -3.979 1.00 57.91 234 GLY A O 1
ATOM 1925 N N . LEU A 1 235 ? -0.465 -12.908 -3.432 1.00 57.38 235 LEU 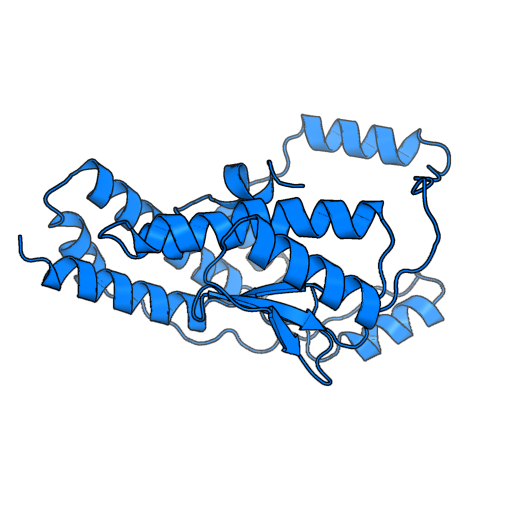A N 1
ATOM 1926 C CA . LEU A 1 235 ? -1.258 -13.850 -4.246 1.00 57.38 235 LEU A CA 1
ATOM 1927 C C . LEU A 1 235 ? -1.639 -13.281 -5.622 1.00 57.38 235 LEU A C 1
ATOM 1929 O O . LEU A 1 235 ? -2.067 -14.038 -6.491 1.00 57.38 235 LEU A O 1
ATOM 1933 N N . ALA A 1 236 ? -1.543 -11.960 -5.803 1.00 50.44 236 ALA A N 1
ATOM 1934 C CA . ALA A 1 236 ? -1.957 -11.253 -7.017 1.00 50.44 236 ALA A CA 1
ATOM 1935 C C . ALA A 1 236 ? -0.779 -10.843 -7.920 1.00 50.44 236 ALA A C 1
ATOM 1937 O O . ALA A 1 236 ? -0.979 -10.050 -8.843 1.00 50.44 236 ALA A O 1
ATOM 1938 N N . THR A 1 237 ? 0.425 -11.334 -7.627 1.00 41.22 237 THR A N 1
ATOM 1939 C CA . THR A 1 237 ? 1.680 -11.138 -8.375 1.00 41.22 237 THR A CA 1
ATOM 1940 C C . THR A 1 237 ? 2.222 -12.468 -8.857 1.00 41.22 237 THR A C 1
ATOM 1942 O O . THR A 1 237 ? 2.704 -12.513 -10.006 1.00 41.22 237 THR A O 1
#

Radius of gyration: 20.84 Å; chains: 1; bounding box: 53×35×53 Å

Secondary structure (DSSP, 8-state):
--HHHHHHHHHHHHHHHHH--PPPPTTHHHHHHHHHHTTT-S-----PPPPPP----HHHHHHHHH-SSHHHHHHHHHHHHHHHHHHHHHHHTTT-HHHHHHHHHHHH-PPPHHHHHHHHHHHHH--------S----EEHHHHHHHHHHHHHHTT--S-EEEEPS---SSSEEEETTTTEEEEETT-EE-HHHHHHHIIIIIIIIIHHHHHHTTSS-THHHH--TTGGGTTTTT--

Organism: NCBI:txid2099670

Sequence (237 aa):
MSLENVTSIDSYFQELEKKLVLKSACNLTTEKIKFFNSNYTYNPQFIYPEPTPCTFSSQIDKQIQQIGDPIIGKLYEAKHEEYKQKHKFLSSSGNSEEEFTKQSILFFGKPEEFALAIAHQICENLPQLHFGRKNKANIRFRTIAKRLRAYLKQHKFKGKLNVLHGKTVANHVSVSKAKGTLNISRNYISDEDELTDIIYHEIETHMRRLENATKLKYELFRLGTARYLAYEEGLAT

Foldseek 3Di:
DDLVLLVVLLVLVVVLVVQLDFFAFPCVPVQVVVCVVVVNPDDRDTHGDAGRDDDDDVVSLVSLVPPPPVVSSVQSVLSSVLSVLSVQLSNCPPPDPVSNVVSCCVNVNDPDPVNVVVVVCCVPPDDPDPPPPVWPDKDAPVRLQVVVQVVCVVVVQPAEEDEDEPDPDVDQWAADLVRLHIYHYNGDIDTPVVSVLCCQQHPVQLSVQSVVCVVPSHCCSSVDTRPCCVPRVVVSD

pLDDT: mean 85.06, std 11.84, range [41.22, 97.0]